Protein AF-A0A1M5DR17-F1 (afdb_monomer_lite)

Sequence (208 aa):
MKKIIFTAILILQSIFSYCQIIDGIGGIRLGMTTTEVAKVLGKKTLKFKDKYKYELTPTYEISNYVPVKGYYIKSLKLTFFRDSLYRMSNSSGFMDGQTNIGDALTIKYGEPRKEVKSYDSSYRNQYGVVINSGGYWTVYTWNTGSPDIKCTLESKGSSEYRIPSGDFELINQHIANRIWEYRKELEIKWKEKDKIRNEERKSELDGL

Radius of gyration: 23.26 Å; chains: 1; bounding box: 84×57×44 Å

pLDDT: mean 76.72, std 15.03, range [35.69, 93.75]

Structure (mmCIF, N/CA/C/O backbone):
data_AF-A0A1M5DR17-F1
#
_entry.id   AF-A0A1M5DR17-F1
#
loop_
_atom_site.group_PDB
_atom_site.id
_atom_site.type_symbol
_atom_site.label_atom_id
_atom_site.label_alt_id
_atom_site.label_comp_id
_atom_site.label_asym_id
_atom_site.label_entity_id
_atom_site.label_seq_id
_atom_site.pdbx_PDB_ins_code
_atom_site.Cartn_x
_atom_site.Cartn_y
_atom_site.Cartn_z
_atom_site.occupancy
_atom_site.B_iso_or_equiv
_atom_site.auth_seq_id
_atom_site.auth_comp_id
_atom_site.auth_asym_id
_atom_site.auth_atom_id
_atom_site.pdbx_PDB_model_num
ATOM 1 N N . MET A 1 1 ? -47.007 -18.301 -2.105 1.00 50.78 1 MET A N 1
ATOM 2 C CA . MET A 1 1 ? -46.420 -16.987 -2.466 1.00 50.78 1 MET A CA 1
ATOM 3 C C . MET A 1 1 ? -45.448 -16.440 -1.417 1.00 50.78 1 MET A C 1
ATOM 5 O O . MET A 1 1 ? -44.308 -16.197 -1.779 1.00 50.78 1 MET A O 1
ATOM 9 N N . LYS A 1 2 ? -45.814 -16.322 -0.126 1.00 50.81 2 LYS A N 1
ATOM 10 C CA . LYS A 1 2 ? -44.913 -15.780 0.923 1.00 50.81 2 LYS A CA 1
ATOM 11 C C . LYS A 1 2 ? -43.565 -16.516 1.075 1.00 50.81 2 LYS A C 1
ATOM 13 O O . LYS A 1 2 ? -42.546 -15.859 1.233 1.00 50.81 2 LYS A O 1
ATOM 18 N N . LYS A 1 3 ? -43.538 -17.854 0.968 1.00 51.84 3 LYS A N 1
ATOM 19 C CA . LYS A 1 3 ? -42.288 -18.640 1.052 1.00 51.84 3 LYS A CA 1
ATOM 20 C C . LYS A 1 3 ? -41.319 -18.356 -0.104 1.00 51.84 3 LYS A C 1
ATOM 22 O O . LYS A 1 3 ? -40.147 -18.156 0.158 1.00 51.84 3 LYS A O 1
ATOM 27 N N . ILE A 1 4 ? -41.816 -18.254 -1.341 1.00 65.31 4 ILE A N 1
ATOM 28 C CA . ILE A 1 4 ? -40.992 -18.029 -2.547 1.00 65.31 4 ILE A CA 1
ATOM 29 C C . ILE A 1 4 ? -40.320 -16.649 -2.507 1.00 65.31 4 ILE A C 1
ATOM 31 O O . ILE A 1 4 ? -39.146 -16.527 -2.837 1.00 65.31 4 ILE A O 1
ATOM 35 N N . ILE A 1 5 ? -41.039 -15.628 -2.029 1.00 63.09 5 ILE A N 1
ATOM 36 C CA . ILE A 1 5 ? -40.499 -14.271 -1.857 1.00 63.09 5 ILE A CA 1
ATOM 37 C C . ILE A 1 5 ? -39.382 -14.269 -0.802 1.00 63.09 5 ILE A C 1
ATOM 39 O O . ILE A 1 5 ? -38.337 -13.666 -1.015 1.00 63.09 5 ILE A O 1
ATOM 43 N N . PHE A 1 6 ? -39.560 -14.997 0.304 1.00 61.03 6 PHE A N 1
ATOM 44 C CA . PHE A 1 6 ? -38.546 -15.088 1.357 1.00 61.03 6 PHE A CA 1
ATOM 45 C C . PHE A 1 6 ? -37.280 -15.822 0.885 1.00 61.03 6 PHE A C 1
ATOM 47 O O . PHE A 1 6 ? -36.168 -15.392 1.183 1.00 61.03 6 PHE A O 1
ATOM 54 N N . THR A 1 7 ? -37.431 -16.891 0.092 1.00 58.94 7 THR A N 1
ATOM 55 C CA . THR A 1 7 ? -36.295 -17.606 -0.512 1.00 58.94 7 THR A CA 1
ATOM 56 C C . THR A 1 7 ? -35.571 -16.740 -1.543 1.00 58.94 7 THR A C 1
ATOM 58 O O . THR A 1 7 ? -34.345 -16.710 -1.550 1.00 58.94 7 THR A O 1
ATOM 61 N N . ALA A 1 8 ? -36.302 -15.976 -2.360 1.00 60.94 8 ALA A N 1
ATOM 62 C CA . ALA A 1 8 ? -35.711 -15.043 -3.316 1.00 60.94 8 ALA A CA 1
ATOM 63 C C . ALA A 1 8 ? -34.931 -13.916 -2.619 1.00 60.94 8 ALA A C 1
ATOM 65 O O . ALA A 1 8 ? -33.837 -13.587 -3.062 1.00 60.94 8 ALA A O 1
ATOM 66 N N . ILE A 1 9 ? -35.437 -13.379 -1.501 1.00 62.06 9 ILE A N 1
ATOM 67 C CA . ILE A 1 9 ? -34.743 -12.354 -0.701 1.00 62.06 9 ILE A CA 1
ATOM 68 C C . ILE A 1 9 ? -33.470 -12.915 -0.053 1.00 62.06 9 ILE A C 1
ATOM 70 O O . ILE A 1 9 ? -32.448 -12.239 -0.068 1.00 62.06 9 ILE A O 1
ATOM 74 N N . LEU A 1 10 ? -33.491 -14.148 0.465 1.00 54.50 10 LEU A N 1
ATOM 75 C CA . LEU A 1 10 ? -32.298 -14.807 1.020 1.00 54.50 10 LEU A CA 1
ATOM 76 C C . LEU A 1 10 ? -31.237 -15.087 -0.054 1.00 54.50 10 LEU A C 1
ATOM 78 O O . LEU A 1 10 ? -30.051 -14.859 0.178 1.00 54.50 10 LEU A O 1
ATOM 82 N N . ILE A 1 11 ? -31.661 -15.516 -1.247 1.00 55.12 11 ILE A N 1
ATOM 83 C CA . ILE A 1 11 ? -30.765 -15.710 -2.393 1.00 55.12 11 ILE A CA 1
ATOM 84 C C . ILE A 1 11 ? -30.196 -14.354 -2.847 1.00 55.12 11 ILE A C 1
ATOM 86 O O . ILE A 1 11 ? -28.983 -14.226 -2.991 1.00 55.12 11 ILE A O 1
ATOM 90 N N . LEU A 1 12 ? -31.018 -13.307 -2.957 1.00 48.53 12 LEU A N 1
ATOM 91 C CA . LEU A 1 12 ? -30.565 -11.943 -3.260 1.00 48.53 12 LEU A CA 1
ATOM 92 C C . LEU A 1 12 ? -29.609 -11.388 -2.195 1.00 48.53 12 LEU A C 1
ATOM 94 O O . LEU A 1 12 ? -28.596 -10.803 -2.558 1.00 48.53 12 LEU A O 1
ATOM 98 N N . GLN A 1 13 ? -29.851 -11.615 -0.902 1.00 47.00 13 GLN A N 1
ATOM 99 C CA . GLN A 1 13 ? -28.925 -11.217 0.166 1.00 47.00 13 GLN A CA 1
ATOM 100 C C . GLN A 1 13 ? -27.589 -11.962 0.083 1.00 47.00 13 GLN A C 1
ATOM 102 O O . GLN A 1 13 ? -26.540 -11.357 0.313 1.00 47.00 13 GLN A O 1
ATOM 107 N N . SER A 1 14 ? -27.599 -13.245 -0.288 1.00 44.84 14 SER A N 1
ATOM 108 C CA . SER A 1 14 ? -26.362 -13.995 -0.524 1.00 44.84 14 SER A CA 1
ATOM 109 C C . SER A 1 14 ? -25.603 -13.498 -1.762 1.00 44.84 14 SER A C 1
ATOM 111 O O . SER A 1 14 ? -24.384 -13.375 -1.700 1.00 44.84 14 SER A O 1
ATOM 113 N N . ILE A 1 15 ? -26.297 -13.091 -2.833 1.00 45.25 15 ILE A N 1
ATOM 114 C CA . ILE A 1 15 ? -25.683 -12.523 -4.048 1.00 45.25 15 ILE A CA 1
ATOM 115 C C . ILE A 1 15 ? -25.135 -11.107 -3.787 1.00 45.25 15 ILE A C 1
ATOM 117 O O . ILE A 1 15 ? -24.023 -10.798 -4.204 1.00 45.25 15 ILE A O 1
ATOM 121 N N . PHE A 1 16 ? -25.848 -10.264 -3.029 1.00 41.16 16 PHE A N 1
ATOM 122 C CA . PHE A 1 16 ? -25.367 -8.931 -2.632 1.00 41.16 16 PHE A CA 1
ATOM 123 C C . PHE A 1 16 ? -24.234 -8.979 -1.596 1.00 41.16 16 PHE A C 1
ATOM 125 O O . PHE A 1 16 ? -23.405 -8.074 -1.563 1.00 41.16 16 PHE A O 1
ATOM 132 N N . SER A 1 17 ? -24.130 -10.045 -0.796 1.00 36.41 17 SER A N 1
ATOM 133 C CA . SER A 1 17 ? -22.966 -10.270 0.081 1.00 36.41 17 SER A CA 1
ATOM 134 C C . SER A 1 17 ? -21.704 -10.660 -0.703 1.00 36.41 17 SER A C 1
ATOM 136 O O . SER A 1 17 ? -20.594 -10.489 -0.203 1.00 36.41 17 SER A O 1
ATOM 138 N N . TYR A 1 18 ? -21.877 -11.135 -1.942 1.00 35.69 18 TYR A N 1
ATOM 139 C CA . TYR A 1 18 ? -20.825 -11.346 -2.940 1.00 35.69 18 TYR A CA 1
ATOM 140 C C . TYR A 1 18 ? -20.597 -10.125 -3.841 1.00 35.69 18 TYR A C 1
ATOM 142 O O . TYR A 1 18 ? -19.868 -10.234 -4.828 1.00 35.69 18 TYR A O 1
ATOM 150 N N . CYS A 1 19 ? -21.157 -8.955 -3.501 1.00 38.44 19 CYS A N 1
ATOM 151 C CA . CYS A 1 19 ? -20.672 -7.696 -4.052 1.00 38.44 19 CYS A CA 1
ATOM 152 C C . CYS A 1 19 ? -19.191 -7.606 -3.678 1.00 38.44 19 CYS A C 1
ATO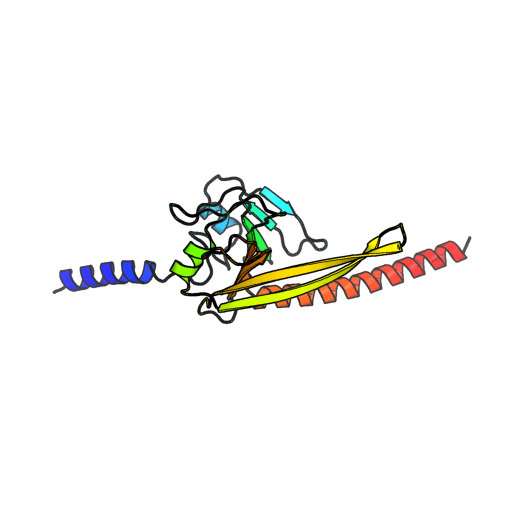M 154 O O . CYS A 1 19 ? -18.840 -7.422 -2.508 1.00 38.44 19 CYS A O 1
ATOM 156 N N . GLN A 1 20 ? -18.331 -7.897 -4.658 1.00 48.38 20 GLN A N 1
ATOM 157 C CA . GLN A 1 20 ? -16.889 -7.908 -4.507 1.00 48.38 20 GLN A CA 1
ATOM 158 C C . GLN A 1 20 ? -16.511 -6.612 -3.814 1.00 48.38 20 GLN A C 1
ATOM 160 O O . GLN A 1 20 ? -16.768 -5.526 -4.314 1.00 48.38 20 GLN A O 1
ATOM 165 N N . ILE A 1 21 ? -15.957 -6.736 -2.619 1.00 55.19 21 ILE A N 1
ATOM 166 C CA . ILE A 1 21 ? -15.521 -5.597 -1.829 1.00 55.19 21 ILE A CA 1
ATOM 167 C C . ILE A 1 21 ? -14.432 -4.891 -2.636 1.00 55.19 21 ILE A C 1
ATOM 169 O O . ILE A 1 21 ? -13.308 -5.388 -2.702 1.00 55.19 21 ILE A O 1
ATOM 173 N N . ILE A 1 22 ? -14.777 -3.796 -3.306 1.00 59.72 22 ILE A N 1
ATOM 174 C CA . ILE A 1 22 ? -13.956 -3.125 -4.328 1.00 59.72 22 ILE A CA 1
ATOM 175 C C . ILE A 1 22 ? -12.617 -2.604 -3.767 1.00 59.72 22 ILE A C 1
ATOM 177 O O . ILE A 1 22 ? -11.638 -2.440 -4.487 1.00 59.72 22 ILE A O 1
ATOM 181 N N . ASP A 1 23 ? -12.540 -2.405 -2.459 1.00 75.12 23 ASP A N 1
ATOM 182 C CA . ASP A 1 23 ? -11.473 -1.696 -1.758 1.00 75.12 23 ASP A CA 1
ATOM 183 C C . ASP A 1 23 ? -10.704 -2.589 -0.768 1.00 75.12 23 ASP A C 1
ATOM 185 O O . ASP A 1 23 ? -10.080 -2.106 0.174 1.00 75.12 23 ASP A O 1
ATOM 189 N N . GLY A 1 24 ? -10.743 -3.911 -0.956 1.00 82.38 24 GLY A N 1
ATOM 190 C CA . GLY A 1 24 ? -10.164 -4.868 -0.008 1.00 82.38 24 GLY A CA 1
ATOM 191 C C . GLY A 1 24 ? -9.267 -5.944 -0.610 1.00 82.38 24 GLY A C 1
ATOM 192 O O . GLY A 1 24 ? -9.165 -6.107 -1.825 1.00 82.38 24 GLY A O 1
ATOM 193 N N . ILE A 1 25 ? -8.667 -6.755 0.255 1.00 84.12 25 ILE A N 1
ATOM 194 C CA . ILE A 1 25 ? -8.063 -8.044 -0.095 1.00 84.12 25 ILE A CA 1
ATOM 195 C C . ILE A 1 25 ? -8.509 -9.053 0.958 1.00 84.12 25 ILE A C 1
ATOM 197 O O . ILE A 1 25 ? -8.230 -8.885 2.144 1.00 84.12 25 ILE A O 1
ATOM 201 N N . GLY A 1 26 ? -9.209 -10.105 0.529 1.00 84.25 26 GLY A N 1
ATOM 202 C CA . GLY A 1 26 ? -9.823 -11.054 1.455 1.00 84.25 26 GLY A CA 1
ATOM 203 C C . GLY A 1 26 ? -10.799 -10.348 2.401 1.00 84.25 26 GLY A C 1
ATOM 204 O O . GLY A 1 26 ? -11.701 -9.636 1.960 1.00 84.25 26 GLY A O 1
ATOM 205 N N . GLY A 1 27 ? -10.604 -10.541 3.705 1.00 85.81 27 GLY A N 1
ATOM 206 C CA . GLY A 1 27 ? -11.427 -9.928 4.751 1.00 85.81 27 GLY A CA 1
ATOM 207 C C . GLY A 1 27 ? -11.023 -8.505 5.151 1.00 85.81 27 GLY A C 1
ATOM 208 O O . GLY A 1 27 ? -11.776 -7.868 5.880 1.00 85.81 27 GLY A O 1
ATOM 209 N N . ILE A 1 28 ? -9.860 -8.007 4.713 1.00 90.19 28 ILE A N 1
ATOM 210 C CA . ILE A 1 28 ? -9.344 -6.682 5.097 1.00 90.19 28 ILE A CA 1
ATOM 211 C C . ILE A 1 28 ? -9.709 -5.661 4.022 1.00 90.19 28 ILE A C 1
ATOM 213 O O . ILE A 1 28 ? -9.570 -5.936 2.830 1.00 90.19 28 ILE A O 1
ATOM 217 N N . ARG A 1 29 ? -10.168 -4.482 4.442 1.00 91.31 29 ARG A N 1
ATOM 218 C CA . ARG A 1 29 ? -10.665 -3.423 3.556 1.00 91.31 29 ARG A CA 1
ATOM 219 C C . ARG A 1 29 ? -10.036 -2.092 3.909 1.00 91.31 29 ARG A C 1
ATOM 221 O O . ARG A 1 29 ? -9.788 -1.824 5.085 1.00 91.31 29 ARG A O 1
ATOM 228 N N . LEU A 1 30 ? -9.822 -1.254 2.903 1.00 91.94 30 LEU A N 1
ATOM 229 C CA . LEU A 1 30 ? -9.552 0.155 3.144 1.00 91.94 30 LEU A CA 1
ATOM 230 C C . LEU A 1 30 ? -10.702 0.766 3.967 1.00 91.94 30 LEU A C 1
ATOM 232 O O . LEU A 1 30 ? -11.828 0.277 3.964 1.00 91.94 30 LEU A O 1
ATOM 236 N N . GLY A 1 31 ? -10.393 1.790 4.754 1.00 90.69 31 GLY A N 1
ATOM 237 C CA . GLY A 1 31 ? -11.321 2.405 5.699 1.00 90.69 31 GLY A CA 1
ATOM 238 C C . GLY A 1 31 ? -11.355 1.743 7.080 1.00 90.69 31 GLY A C 1
ATOM 239 O O . GLY A 1 31 ? -11.618 2.450 8.052 1.00 90.69 31 GLY A O 1
ATOM 240 N N . MET A 1 32 ? -11.035 0.445 7.193 1.00 92.62 32 MET A N 1
ATOM 241 C CA . MET A 1 32 ? -11.085 -0.280 8.470 1.00 92.62 32 MET A CA 1
ATOM 242 C C . MET A 1 32 ? -10.170 0.325 9.535 1.00 92.62 32 MET A C 1
ATOM 244 O O . MET A 1 32 ? -9.037 0.722 9.258 1.00 92.62 32 MET A O 1
ATOM 248 N N . THR A 1 33 ? -10.644 0.297 10.774 1.00 91.00 33 THR A N 1
ATOM 249 C CA . THR A 1 33 ? -9.873 0.616 11.973 1.00 91.00 33 THR A CA 1
ATOM 250 C C . THR A 1 33 ? -8.868 -0.471 12.323 1.00 91.00 33 THR A C 1
ATOM 252 O O . THR A 1 33 ? -9.023 -1.635 11.936 1.00 91.00 33 THR A O 1
ATOM 255 N N . THR A 1 34 ? -7.847 -0.137 13.116 1.00 87.94 34 THR A N 1
ATOM 256 C CA . THR A 1 34 ? -6.922 -1.155 13.652 1.00 87.94 34 THR A CA 1
ATOM 257 C C . THR A 1 34 ? -7.667 -2.247 14.428 1.00 87.94 34 THR A C 1
ATOM 259 O O . THR A 1 34 ? -7.337 -3.430 14.313 1.00 87.94 34 THR A O 1
ATOM 262 N N . THR A 1 35 ? -8.726 -1.873 15.153 1.00 88.19 35 THR A N 1
ATOM 263 C CA . THR A 1 35 ? -9.581 -2.802 15.908 1.00 88.19 35 THR A CA 1
ATOM 264 C C . THR A 1 35 ? -10.380 -3.728 14.989 1.00 88.19 35 THR A C 1
ATOM 266 O O . THR A 1 35 ? -10.481 -4.927 15.256 1.00 88.19 35 THR A O 1
ATOM 269 N N . GLU A 1 36 ? -10.946 -3.212 13.898 1.00 91.12 36 GLU A N 1
ATOM 270 C CA . GLU A 1 36 ? -11.659 -4.032 12.910 1.00 91.12 36 GLU A CA 1
ATOM 271 C C . GLU A 1 36 ? -10.720 -5.015 12.212 1.00 91.12 36 GLU A C 1
ATOM 273 O O . GLU A 1 36 ? -11.041 -6.200 12.108 1.00 91.12 36 GLU A O 1
ATOM 278 N N . VAL A 1 37 ? -9.524 -4.567 11.826 1.00 89.62 37 VAL A N 1
ATOM 279 C CA . VAL A 1 37 ? -8.495 -5.444 11.250 1.00 89.62 37 VAL A CA 1
ATOM 280 C C . VAL A 1 37 ? -8.090 -6.544 12.235 1.00 89.62 37 VAL A C 1
ATOM 282 O O . VAL A 1 37 ? -7.998 -7.711 11.849 1.00 89.62 37 VAL A O 1
ATOM 285 N N . ALA A 1 38 ? -7.899 -6.213 13.515 1.00 85.69 38 ALA A N 1
ATOM 286 C CA . ALA A 1 38 ? -7.571 -7.199 14.544 1.00 85.69 38 ALA A CA 1
ATOM 287 C C . ALA A 1 38 ? -8.678 -8.256 14.713 1.00 85.69 38 ALA A C 1
ATOM 289 O O . ALA A 1 38 ? -8.381 -9.443 14.857 1.00 85.69 38 ALA A O 1
ATOM 290 N N . LYS A 1 39 ? -9.956 -7.858 14.628 1.00 86.81 39 LYS A N 1
ATOM 291 C CA . LYS A 1 39 ? -11.089 -8.801 14.646 1.00 86.81 39 LYS A CA 1
ATOM 292 C C . LYS A 1 39 ? -11.049 -9.759 13.454 1.00 86.81 39 LYS A C 1
ATOM 294 O O . LYS A 1 39 ? -11.261 -10.953 13.644 1.00 86.81 39 LYS A O 1
ATOM 299 N N . VAL A 1 40 ? -10.739 -9.260 12.253 1.00 86.19 40 VAL A N 1
ATOM 300 C CA . VAL A 1 40 ? -10.633 -10.082 11.031 1.00 86.19 40 VAL A CA 1
ATOM 301 C C . VAL A 1 40 ? -9.492 -11.099 11.122 1.00 86.19 40 VAL A C 1
ATOM 303 O O . VAL A 1 40 ? -9.629 -12.231 10.662 1.00 86.19 40 VAL A O 1
ATOM 306 N N . LEU A 1 41 ? -8.361 -10.720 11.717 1.00 81.19 41 LEU A N 1
ATOM 307 C CA . LEU A 1 41 ? -7.169 -11.570 11.798 1.00 81.19 41 LEU A CA 1
ATOM 308 C C . LEU A 1 41 ? -7.207 -12.595 12.944 1.00 81.19 41 LEU A C 1
ATOM 310 O O . LEU A 1 41 ? -6.387 -13.520 12.969 1.00 81.19 41 LEU A O 1
ATOM 314 N N . GLY A 1 42 ? -8.142 -12.455 13.889 1.00 71.94 42 GLY A N 1
ATOM 315 C CA . GLY A 1 42 ? -8.124 -13.190 15.154 1.00 71.94 42 GLY A CA 1
ATOM 316 C C . GLY A 1 42 ? -6.905 -12.813 16.006 1.00 71.94 42 GLY A C 1
ATOM 317 O O . GLY A 1 42 ? -6.221 -11.834 15.728 1.00 71.94 42 GLY A O 1
ATOM 318 N N . LYS A 1 43 ? -6.561 -13.609 17.030 1.00 58.16 43 LYS A N 1
ATOM 319 C CA . LYS A 1 43 ? -5.374 -13.391 17.899 1.00 58.16 43 LYS A CA 1
ATOM 320 C C . LYS A 1 43 ? -4.009 -13.403 17.160 1.00 58.16 43 LYS A C 1
ATOM 322 O O . LYS A 1 43 ? -2.969 -13.473 17.812 1.00 58.16 43 LYS A O 1
ATOM 327 N N . LYS A 1 44 ? -3.969 -13.376 15.821 1.00 56.94 44 LYS A N 1
ATOM 328 C CA . LYS A 1 44 ? -2.727 -13.301 15.046 1.00 56.94 44 LYS A CA 1
ATOM 329 C C . LYS A 1 44 ? -2.083 -11.922 15.194 1.00 56.94 44 LYS A C 1
ATOM 331 O O . LYS A 1 44 ? -2.709 -10.880 15.032 1.00 56.94 44 LYS A O 1
ATOM 336 N N . THR A 1 45 ? -0.798 -11.964 15.514 1.00 59.53 45 THR A N 1
ATOM 337 C CA . THR A 1 45 ? 0.067 -10.856 15.910 1.00 59.53 45 THR A CA 1
ATOM 338 C C . THR A 1 45 ? 0.322 -9.891 14.754 1.00 59.53 45 THR A C 1
ATOM 340 O O . THR A 1 45 ? 1.188 -10.127 13.913 1.00 59.53 45 THR A O 1
ATOM 343 N N . LEU A 1 46 ? -0.405 -8.771 14.734 1.00 67.06 46 LEU A N 1
ATOM 344 C CA . LEU A 1 46 ? 0.022 -7.565 14.025 1.00 67.06 46 LEU A CA 1
ATOM 345 C C . LEU A 1 46 ? 1.385 -7.152 14.592 1.00 67.06 46 LEU A C 1
ATOM 347 O O . LEU A 1 46 ? 1.482 -6.773 15.760 1.00 67.06 46 LEU A O 1
ATOM 351 N N . LYS A 1 47 ? 2.449 -7.246 13.792 1.00 71.56 47 LYS A N 1
ATOM 352 C CA . LYS A 1 47 ? 3.761 -6.737 14.202 1.00 71.56 47 LYS A CA 1
ATOM 353 C C . LYS A 1 47 ? 3.861 -5.280 13.788 1.00 71.56 47 LYS A C 1
ATOM 355 O O . LYS A 1 47 ? 3.722 -4.958 12.610 1.00 71.56 47 LYS A O 1
ATOM 360 N N . PHE A 1 48 ? 4.079 -4.401 14.757 1.00 75.12 48 PHE A N 1
ATOM 361 C CA . PHE A 1 48 ? 4.360 -2.999 14.483 1.00 75.12 48 PHE A CA 1
ATOM 362 C C . PHE A 1 48 ? 5.695 -2.895 13.734 1.00 75.12 48 PHE A C 1
ATOM 364 O O . PHE A 1 48 ? 6.701 -3.394 14.236 1.00 75.12 48 PHE A O 1
ATOM 371 N N . LYS A 1 49 ? 5.699 -2.318 12.524 1.00 66.56 49 LYS A N 1
ATOM 372 C CA . LYS A 1 49 ? 6.896 -2.290 11.668 1.00 66.56 49 LYS A CA 1
ATOM 373 C C . LYS A 1 49 ? 7.629 -0.957 11.734 1.00 66.56 49 LYS A C 1
ATOM 375 O O . LYS A 1 49 ? 8.852 -0.961 11.777 1.00 66.56 49 LYS A O 1
ATOM 380 N N . ASP A 1 50 ? 6.907 0.163 11.697 1.00 64.12 50 ASP A N 1
ATOM 381 C CA . ASP A 1 50 ? 7.555 1.475 11.645 1.00 64.12 50 ASP A CA 1
ATOM 382 C C . ASP A 1 50 ? 6.611 2.643 11.986 1.00 64.12 50 ASP A C 1
ATOM 384 O O . ASP A 1 50 ? 5.415 2.618 11.656 1.00 64.12 50 ASP A O 1
ATOM 388 N N . LYS A 1 51 ? 7.185 3.700 12.575 1.00 58.78 51 LYS A N 1
ATOM 389 C CA . LYS A 1 51 ? 6.649 5.065 12.553 1.00 58.78 51 LYS A CA 1
ATOM 390 C C . LYS A 1 51 ? 7.480 5.851 11.534 1.00 58.78 51 LYS A C 1
ATOM 392 O O . LYS A 1 51 ? 8.620 6.207 11.809 1.00 58.78 51 LYS A O 1
ATOM 397 N N . TYR A 1 52 ? 6.893 6.227 10.393 1.00 54.25 52 TYR A N 1
ATOM 398 C CA . TYR A 1 52 ? 7.475 7.316 9.591 1.00 54.25 52 TYR A CA 1
ATOM 399 C C . TYR A 1 52 ? 7.727 8.537 10.493 1.00 54.25 52 TYR A C 1
ATOM 401 O O . TYR A 1 52 ? 6.952 8.757 11.422 1.00 54.25 52 TYR A O 1
ATOM 409 N N . LYS A 1 53 ? 8.756 9.339 10.175 1.00 49.34 53 LYS A N 1
ATOM 410 C CA . LYS A 1 53 ? 9.358 10.468 10.936 1.00 49.34 53 LYS A CA 1
ATOM 411 C C . LYS A 1 53 ? 8.402 11.506 11.582 1.00 49.34 53 LYS A C 1
ATOM 413 O O . LYS A 1 53 ? 8.861 12.401 12.276 1.00 49.34 53 LYS A O 1
ATOM 418 N N . TYR A 1 54 ? 7.089 11.384 11.395 1.00 54.31 54 TYR A N 1
ATOM 419 C CA . TYR A 1 54 ? 6.045 12.259 11.939 1.00 54.31 54 TYR A CA 1
ATOM 420 C C . TYR A 1 54 ? 4.901 11.513 12.650 1.00 54.31 54 TYR A C 1
ATOM 422 O O . TYR A 1 54 ? 3.850 12.102 12.874 1.00 54.31 54 TYR A O 1
ATOM 430 N N . GLU A 1 55 ? 5.052 10.212 12.925 1.00 65.12 55 GLU A N 1
ATOM 431 C CA . GLU A 1 55 ? 4.063 9.322 13.571 1.00 65.12 55 GLU A CA 1
ATOM 432 C C . GLU A 1 55 ? 2.670 9.257 12.910 1.00 65.12 55 GLU A C 1
ATOM 434 O O . GLU A 1 55 ? 1.766 8.587 13.397 1.00 65.12 55 GLU A O 1
ATOM 439 N N . LEU A 1 56 ? 2.497 9.918 11.766 1.00 74.81 56 LEU A N 1
ATOM 440 C CA . LEU A 1 56 ? 1.201 10.153 11.141 1.00 74.81 56 LEU A CA 1
ATOM 441 C C . LEU A 1 56 ? 0.554 8.878 10.595 1.00 74.81 56 LEU A C 1
ATOM 443 O O . LEU A 1 56 ? -0.668 8.784 10.490 1.00 74.81 56 LEU A O 1
ATOM 447 N N . THR A 1 57 ? 1.399 7.934 10.178 1.00 83.69 57 THR A N 1
ATOM 448 C CA . THR A 1 57 ? 0.979 6.762 9.418 1.00 83.69 57 THR A CA 1
ATOM 449 C C . THR A 1 57 ? 1.554 5.473 9.999 1.00 83.69 57 THR A C 1
ATOM 451 O O . THR A 1 57 ? 2.540 4.956 9.454 1.00 83.69 57 THR A O 1
ATOM 454 N N . PRO A 1 58 ? 1.014 4.968 11.125 1.00 87.06 58 PRO A N 1
ATOM 455 C CA . PRO A 1 58 ? 1.484 3.718 11.706 1.00 87.06 58 PRO A CA 1
ATOM 456 C C . PRO A 1 58 ? 1.293 2.569 10.712 1.00 87.06 58 PRO A C 1
ATOM 458 O O . PRO A 1 58 ? 0.263 2.474 10.038 1.00 87.06 58 PRO A O 1
ATOM 461 N N . THR A 1 59 ? 2.314 1.716 10.601 1.00 88.62 59 THR A N 1
ATOM 462 C CA . THR A 1 59 ? 2.297 0.553 9.706 1.00 88.62 59 THR A CA 1
ATOM 463 C C . THR A 1 59 ? 2.467 -0.739 10.489 1.00 88.62 59 THR A C 1
ATOM 465 O O . THR A 1 59 ? 3.417 -0.899 11.259 1.00 88.62 59 THR A O 1
ATOM 468 N N . TYR A 1 60 ? 1.567 -1.681 10.234 1.00 88.31 60 TYR A N 1
ATOM 469 C CA . TYR A 1 60 ? 1.604 -3.034 10.775 1.00 88.31 60 TYR A CA 1
ATOM 470 C C . TYR A 1 60 ? 1.929 -4.026 9.667 1.00 88.31 60 TYR A C 1
ATOM 472 O O . TYR A 1 60 ? 1.593 -3.797 8.508 1.00 88.31 60 TYR A O 1
ATOM 480 N N . GLU A 1 61 ? 2.570 -5.134 10.014 1.00 87.38 61 GLU A N 1
ATOM 481 C CA . GLU A 1 61 ? 2.924 -6.188 9.071 1.00 87.38 61 GLU A CA 1
ATOM 482 C C . GLU A 1 61 ? 2.337 -7.538 9.482 1.00 87.38 61 GLU A C 1
ATOM 484 O O . GLU A 1 61 ? 2.370 -7.935 10.651 1.00 87.38 61 GLU A O 1
ATOM 489 N N . ILE A 1 62 ? 1.854 -8.260 8.473 1.00 86.44 62 ILE A N 1
ATOM 490 C CA . ILE A 1 62 ? 1.441 -9.655 8.537 1.00 86.44 62 ILE A CA 1
ATOM 491 C C . ILE A 1 62 ? 2.408 -10.454 7.663 1.00 86.44 62 ILE A C 1
ATOM 493 O O . ILE A 1 62 ? 2.424 -10.305 6.443 1.00 86.44 62 ILE A O 1
ATOM 497 N N . SER A 1 63 ? 3.206 -11.329 8.277 1.00 82.38 63 SER A N 1
ATOM 498 C CA . SER A 1 63 ? 4.260 -12.064 7.562 1.00 82.38 63 SER A CA 1
ATOM 499 C C . SER A 1 63 ? 3.723 -12.968 6.449 1.00 82.38 63 SER A C 1
ATOM 501 O O . SER A 1 63 ? 4.336 -13.044 5.393 1.00 82.38 63 SER A O 1
ATOM 503 N N . ASN A 1 64 ? 2.582 -13.631 6.661 1.00 81.94 64 ASN A N 1
ATOM 504 C CA . ASN A 1 64 ? 1.923 -14.468 5.655 1.00 81.94 64 ASN A CA 1
ATOM 505 C C . ASN A 1 64 ? 0.405 -14.293 5.760 1.00 81.94 64 ASN A C 1
ATOM 507 O O . ASN A 1 64 ? -0.222 -14.801 6.696 1.00 81.94 64 ASN A O 1
ATOM 511 N N . TYR A 1 65 ? -0.180 -13.564 4.813 1.00 84.62 65 TYR A N 1
ATOM 512 C CA . TYR A 1 65 ? -1.621 -13.354 4.718 1.00 84.62 65 TYR A CA 1
ATOM 513 C C . TYR A 1 65 ? -2.213 -14.212 3.600 1.00 84.62 65 TYR A C 1
ATOM 515 O O . TYR A 1 65 ? -1.691 -14.227 2.491 1.00 84.62 65 TYR A O 1
ATOM 523 N N . VAL A 1 66 ? -3.307 -14.918 3.882 1.00 84.94 66 VAL A N 1
ATOM 524 C CA . VAL A 1 66 ? -4.004 -15.785 2.919 1.00 84.94 66 VAL A CA 1
ATOM 525 C C . VAL A 1 66 ? -5.398 -15.195 2.697 1.00 84.94 66 VAL A C 1
ATOM 527 O O . VAL A 1 66 ? -6.301 -15.500 3.477 1.00 84.94 66 VAL A O 1
ATOM 530 N N . PRO A 1 67 ? -5.588 -14.300 1.706 1.00 79.81 67 PRO A N 1
ATOM 531 C CA . PRO A 1 67 ? -6.883 -13.659 1.474 1.00 79.81 67 PRO A CA 1
ATOM 532 C C . PRO A 1 67 ? -7.964 -14.638 1.008 1.00 79.81 67 PRO A C 1
ATOM 534 O O . PRO A 1 67 ? -9.132 -14.467 1.346 1.00 79.81 67 PRO A O 1
ATOM 537 N N . VAL A 1 68 ? -7.573 -15.642 0.220 1.00 77.12 68 VAL A N 1
ATOM 538 C CA . VAL A 1 68 ? -8.433 -16.689 -0.347 1.00 77.12 68 VAL A CA 1
ATOM 539 C C . VAL A 1 68 ? -7.614 -17.979 -0.419 1.00 77.12 68 VAL A C 1
ATOM 541 O O . VAL A 1 68 ? -6.395 -17.934 -0.577 1.00 77.12 68 VAL A O 1
ATOM 544 N N . LYS A 1 69 ? -8.265 -19.143 -0.297 1.00 78.62 69 LYS A N 1
ATOM 545 C CA . LYS A 1 69 ? -7.601 -20.451 -0.408 1.00 78.62 69 LYS A CA 1
ATOM 546 C C . LYS A 1 69 ? -6.781 -20.528 -1.703 1.00 78.62 69 LYS A C 1
ATOM 548 O O . LYS A 1 69 ? -7.309 -20.284 -2.780 1.00 78.62 69 LYS A O 1
ATOM 553 N N . GLY A 1 70 ? -5.507 -20.891 -1.577 1.00 76.38 70 GLY A N 1
ATOM 554 C CA . GLY A 1 70 ? -4.581 -21.001 -2.707 1.00 76.38 70 GLY A CA 1
ATOM 555 C C . GLY A 1 70 ? -3.844 -19.708 -3.057 1.00 76.38 70 GLY A C 1
ATOM 556 O O . GLY A 1 70 ? -2.864 -19.784 -3.787 1.00 76.38 70 GLY A O 1
ATOM 557 N N . TYR A 1 71 ? -4.232 -18.557 -2.497 1.00 79.38 71 TYR A N 1
ATOM 558 C CA . TYR A 1 71 ? -3.570 -17.272 -2.725 1.00 79.38 71 TYR A CA 1
ATOM 559 C C . TYR A 1 71 ? -2.931 -16.748 -1.448 1.00 79.38 71 TYR A C 1
ATOM 561 O O . TYR A 1 71 ? -3.564 -16.753 -0.393 1.00 79.38 71 TYR A O 1
ATOM 569 N N . TYR A 1 72 ? -1.693 -16.266 -1.530 1.00 79.38 72 TYR A N 1
ATOM 570 C CA . TYR A 1 72 ? -1.007 -15.707 -0.369 1.00 79.38 72 TYR A CA 1
ATOM 571 C C . TYR A 1 72 ? -0.207 -14.448 -0.703 1.00 79.38 72 TYR A C 1
ATOM 573 O O . TYR A 1 72 ? 0.322 -14.273 -1.800 1.00 79.38 72 TYR A O 1
ATOM 581 N N . ILE A 1 73 ? -0.102 -13.576 0.296 1.00 81.44 73 ILE A N 1
ATOM 582 C CA . ILE A 1 73 ? 0.714 -12.369 0.291 1.00 81.44 73 ILE A CA 1
ATOM 583 C C . ILE A 1 73 ? 1.749 -12.515 1.403 1.00 81.44 73 ILE A C 1
ATOM 585 O O . ILE A 1 73 ? 1.397 -12.592 2.585 1.00 81.44 73 ILE A O 1
ATOM 589 N N . LYS A 1 74 ? 3.028 -12.555 1.026 1.00 80.88 74 LYS A N 1
ATOM 590 C CA . LYS A 1 74 ? 4.130 -12.467 1.987 1.00 80.88 74 LYS A CA 1
ATOM 591 C C . LYS A 1 74 ? 4.315 -11.013 2.415 1.00 80.88 74 LYS A C 1
ATOM 593 O O . LYS A 1 74 ? 4.272 -10.116 1.575 1.00 80.88 74 LYS A O 1
ATOM 598 N N . SER A 1 75 ? 4.542 -10.794 3.706 1.00 83.94 75 SER A N 1
ATOM 599 C CA . SER A 1 75 ? 4.836 -9.481 4.290 1.00 83.94 75 SER A CA 1
ATOM 600 C C . SER A 1 75 ? 3.835 -8.393 3.885 1.00 83.94 75 SER A C 1
ATOM 602 O O . SER A 1 75 ? 4.220 -7.331 3.390 1.00 83.94 75 SER A O 1
ATOM 604 N N . LEU A 1 76 ? 2.541 -8.658 4.098 1.00 87.69 76 LEU A N 1
ATOM 605 C CA . LEU A 1 76 ? 1.478 -7.677 3.883 1.00 87.69 76 LEU A CA 1
ATOM 606 C C . LEU A 1 76 ? 1.590 -6.564 4.931 1.00 87.69 76 LEU A C 1
ATOM 608 O O . LEU A 1 76 ? 1.372 -6.784 6.122 1.00 87.69 76 LEU A O 1
ATOM 612 N N . LYS A 1 77 ? 1.913 -5.364 4.470 1.00 89.88 77 LYS A N 1
ATOM 613 C CA . LYS A 1 77 ? 1.891 -4.114 5.219 1.00 89.88 77 LYS A CA 1
ATOM 614 C C . LYS A 1 77 ? 0.501 -3.491 5.162 1.00 89.88 77 LYS A C 1
ATOM 616 O O . LYS A 1 77 ? -0.102 -3.389 4.096 1.00 89.88 77 LYS A O 1
ATOM 621 N N . LEU A 1 78 ? 0.043 -3.027 6.316 1.00 91.62 78 LEU A N 1
ATOM 622 C CA . LEU A 1 78 ? -1.192 -2.282 6.518 1.00 91.62 78 LEU A CA 1
ATOM 623 C C . LEU A 1 78 ? -0.829 -0.917 7.099 1.00 91.62 78 LEU A C 1
ATOM 625 O O . LEU A 1 78 ? -0.326 -0.845 8.223 1.00 91.62 78 LEU A O 1
ATOM 629 N N . THR A 1 79 ? -1.055 0.155 6.346 1.00 91.69 79 THR A N 1
ATOM 630 C CA . THR A 1 79 ? -0.710 1.518 6.763 1.00 91.69 79 THR A CA 1
ATOM 631 C C . THR A 1 79 ? -1.972 2.332 7.023 1.00 91.69 79 THR A C 1
ATOM 633 O O . THR A 1 79 ? -2.843 2.464 6.160 1.00 91.69 79 THR A O 1
ATOM 636 N N . PHE A 1 80 ? -2.047 2.905 8.221 1.00 90.31 80 PHE A N 1
ATOM 637 C CA . PHE A 1 80 ? -3.216 3.625 8.717 1.00 90.31 80 PHE A CA 1
ATOM 638 C C . PHE A 1 80 ? -2.964 5.130 8.743 1.00 90.31 80 PHE A C 1
ATOM 640 O O . PHE A 1 80 ? -1.821 5.564 8.812 1.00 90.31 80 PHE A O 1
ATOM 647 N N . PHE A 1 81 ? -4.023 5.931 8.720 1.00 88.06 81 PHE A N 1
ATOM 648 C CA . PHE A 1 81 ? -3.998 7.369 8.966 1.00 88.06 81 PHE A CA 1
ATOM 649 C C . PHE A 1 81 ? -5.177 7.727 9.863 1.00 88.06 81 PHE A C 1
ATOM 651 O O . PHE A 1 81 ? -6.318 7.447 9.506 1.00 88.06 81 PHE A O 1
ATOM 658 N N . ARG A 1 82 ? -4.903 8.324 11.032 1.00 83.50 82 ARG A N 1
ATOM 659 C CA . ARG A 1 82 ? -5.925 8.600 12.065 1.00 83.50 82 ARG A CA 1
ATOM 660 C C . ARG A 1 82 ? -6.808 7.373 12.356 1.00 83.50 82 ARG A C 1
ATOM 662 O O . ARG A 1 82 ? -8.026 7.472 12.358 1.00 83.50 82 ARG A O 1
ATOM 669 N N . ASP A 1 83 ? -6.162 6.222 12.540 1.00 85.94 83 ASP A N 1
ATOM 670 C CA . ASP A 1 83 ? -6.782 4.899 12.723 1.00 85.94 83 ASP A CA 1
ATOM 671 C C . ASP A 1 83 ? -7.534 4.330 11.507 1.00 85.94 83 ASP A C 1
ATOM 673 O O . ASP A 1 83 ? -8.005 3.214 11.584 1.00 85.94 83 ASP A O 1
ATOM 677 N N . SER A 1 84 ? -7.587 4.988 10.346 1.00 89.12 84 SER A N 1
ATOM 678 C CA . SER A 1 84 ? -8.212 4.410 9.145 1.00 89.12 84 SER A CA 1
ATOM 679 C C . SER A 1 84 ? -7.180 3.779 8.205 1.00 89.12 84 SER A C 1
ATOM 681 O O . SER A 1 84 ? -6.215 4.436 7.805 1.00 89.12 84 SER A O 1
ATOM 683 N N . LEU A 1 85 ? -7.358 2.504 7.843 1.00 92.81 85 LEU A N 1
ATOM 684 C CA . LEU A 1 85 ? -6.503 1.792 6.891 1.00 92.81 85 LEU A CA 1
ATOM 685 C C . LEU A 1 85 ? -6.635 2.424 5.503 1.00 92.81 85 LEU A C 1
ATOM 687 O O . LEU A 1 85 ? -7.677 2.309 4.867 1.00 92.81 85 LEU A O 1
ATOM 691 N N . TYR A 1 86 ? -5.579 3.059 4.997 1.00 92.25 86 TYR A N 1
ATOM 692 C CA . TYR A 1 86 ? -5.632 3.727 3.689 1.00 92.25 86 TYR A CA 1
ATOM 693 C C . TYR A 1 86 ? -4.730 3.080 2.638 1.00 92.25 86 TYR A C 1
ATOM 695 O O . TYR A 1 86 ? -4.864 3.389 1.454 1.00 92.25 86 TYR A O 1
ATOM 703 N N . ARG A 1 87 ? -3.817 2.190 3.044 1.00 93.12 87 ARG A N 1
ATOM 704 C CA . ARG A 1 87 ? -2.900 1.507 2.130 1.00 93.12 87 ARG A CA 1
ATOM 705 C C . ARG A 1 87 ? -2.610 0.086 2.589 1.00 93.12 87 ARG A C 1
ATOM 707 O O . ARG A 1 87 ? -2.277 -0.150 3.750 1.00 93.12 87 ARG A O 1
ATOM 714 N N . MET A 1 88 ? -2.665 -0.831 1.636 1.00 92.75 88 MET A N 1
ATOM 715 C CA . MET A 1 88 ? -2.178 -2.197 1.747 1.00 92.75 88 MET A CA 1
ATOM 716 C C . MET A 1 88 ? -1.082 -2.402 0.709 1.00 92.75 88 MET A C 1
ATOM 718 O O . MET A 1 88 ? -1.266 -2.058 -0.455 1.00 92.75 88 MET A O 1
ATOM 722 N N . SER A 1 89 ? 0.055 -2.956 1.107 1.00 90.25 89 SER A N 1
ATOM 723 C CA . SER A 1 89 ? 1.131 -3.281 0.169 1.00 90.25 89 SE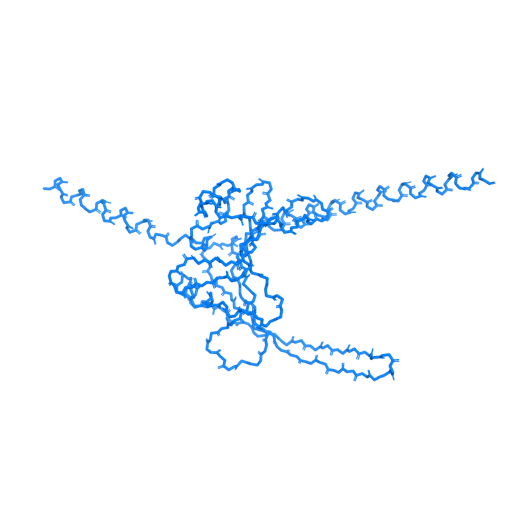R A CA 1
ATOM 724 C C . SER A 1 89 ? 1.929 -4.475 0.651 1.00 90.25 89 SER A C 1
ATOM 726 O O . SER A 1 89 ? 1.930 -4.777 1.839 1.00 90.25 89 SER A O 1
ATOM 728 N N . ASN A 1 90 ? 2.617 -5.179 -0.236 1.00 85.44 90 ASN A N 1
ATOM 729 C CA . ASN A 1 90 ? 3.658 -6.108 0.196 1.00 85.44 90 ASN A CA 1
ATOM 730 C C . ASN A 1 90 ? 5.017 -5.392 0.233 1.00 85.44 90 ASN A C 1
ATOM 732 O O . ASN A 1 90 ? 5.183 -4.245 -0.180 1.00 85.44 90 ASN A O 1
ATOM 736 N N . SER A 1 91 ? 5.997 -6.059 0.825 1.00 64.56 91 SER A N 1
ATOM 737 C CA . SER A 1 91 ? 7.375 -5.590 0.861 1.00 64.56 91 SER A CA 1
ATOM 738 C C . SER A 1 91 ? 8.270 -6.688 0.336 1.00 64.56 91 SER A C 1
ATOM 740 O O . SER A 1 91 ? 8.905 -7.376 1.133 1.00 64.56 91 SER A O 1
ATOM 742 N N . SER A 1 92 ? 8.336 -6.855 -0.980 1.00 54.41 92 SER A N 1
ATOM 743 C CA . SER A 1 92 ? 9.379 -7.686 -1.574 1.00 54.41 92 SER A CA 1
ATOM 744 C C . SER A 1 92 ? 10.645 -6.840 -1.647 1.00 54.41 92 SER A C 1
ATOM 746 O O . SER A 1 92 ? 10.936 -6.172 -2.634 1.00 54.41 92 SER A O 1
ATOM 748 N N . GLY A 1 93 ? 11.434 -6.855 -0.570 1.00 49.25 93 GLY A N 1
ATOM 749 C CA . GLY A 1 93 ? 12.865 -6.661 -0.767 1.00 49.25 93 GLY A CA 1
ATOM 750 C C . GLY A 1 93 ? 13.295 -7.738 -1.756 1.00 49.25 93 GLY A C 1
ATOM 751 O O . GLY A 1 93 ? 13.120 -8.907 -1.453 1.00 49.25 93 GLY A O 1
ATOM 752 N N . PHE A 1 94 ? 13.685 -7.320 -2.959 1.00 43.81 94 PHE A N 1
ATOM 753 C CA . PHE A 1 94 ? 14.301 -8.110 -4.024 1.00 43.81 94 PHE A CA 1
ATOM 754 C C . PHE A 1 94 ? 14.058 -9.638 -3.981 1.00 43.81 94 PHE A C 1
ATOM 756 O O . PHE A 1 94 ? 14.673 -10.378 -3.225 1.00 43.81 94 PHE A O 1
ATOM 763 N N . MET A 1 95 ? 13.227 -10.099 -4.916 1.00 41.62 95 MET A N 1
ATOM 764 C CA . MET A 1 95 ? 13.219 -11.452 -5.495 1.00 41.62 95 MET A CA 1
ATOM 765 C C . MET A 1 95 ? 12.715 -12.656 -4.683 1.00 41.62 95 MET A C 1
ATOM 767 O O . MET A 1 95 ? 12.325 -13.622 -5.331 1.00 41.62 95 MET A O 1
ATOM 771 N N . ASP A 1 96 ? 12.572 -12.625 -3.357 1.00 40.44 96 ASP A N 1
ATOM 772 C CA . ASP A 1 96 ? 12.115 -13.826 -2.627 1.00 40.44 96 ASP A CA 1
ATOM 773 C C . ASP A 1 96 ? 10.673 -13.751 -2.118 1.00 40.44 96 ASP A C 1
ATOM 775 O O . ASP A 1 96 ? 10.370 -13.561 -0.938 1.00 40.44 96 ASP A O 1
ATOM 779 N N . GLY A 1 97 ? 9.734 -14.003 -3.027 1.00 47.34 97 GLY A N 1
ATOM 780 C CA . GLY A 1 97 ? 8.369 -14.308 -2.630 1.00 47.34 97 GLY A CA 1
ATOM 781 C C . GLY A 1 97 ? 7.362 -14.115 -3.734 1.00 47.34 97 GLY A C 1
ATOM 782 O O . GLY A 1 97 ? 6.639 -13.127 -3.717 1.00 47.34 97 GLY A O 1
ATOM 783 N N . GLN A 1 98 ? 7.278 -15.089 -4.641 1.00 52.59 98 GLN A N 1
ATOM 784 C CA . GLN A 1 98 ? 6.145 -15.259 -5.548 1.00 52.59 98 GLN A CA 1
ATOM 785 C C . GLN A 1 98 ? 4.847 -15.079 -4.751 1.00 52.59 98 GLN A C 1
ATOM 787 O O . GLN A 1 98 ? 4.482 -15.942 -3.956 1.00 52.59 98 GLN A O 1
ATOM 792 N N . THR A 1 99 ? 4.192 -13.932 -4.895 1.00 61.59 99 THR A N 1
ATOM 793 C CA . THR A 1 99 ? 2.793 -13.786 -4.516 1.00 61.59 99 THR A CA 1
ATOM 794 C C . THR A 1 99 ? 2.023 -14.035 -5.797 1.00 61.59 99 THR A C 1
ATOM 796 O O . THR A 1 99 ? 2.238 -13.359 -6.800 1.00 61.59 99 THR A O 1
ATOM 799 N N . ASN A 1 100 ? 1.128 -15.015 -5.793 1.00 71.75 100 ASN A N 1
ATOM 800 C CA . ASN A 1 100 ? 0.179 -15.220 -6.889 1.00 71.75 100 ASN A CA 1
ATOM 801 C C . ASN A 1 100 ? -0.985 -14.218 -6.803 1.00 71.75 100 ASN A C 1
ATOM 803 O O . ASN A 1 100 ? -2.106 -14.488 -7.224 1.00 71.75 100 ASN A O 1
ATOM 807 N N . ILE A 1 101 ? -0.731 -13.048 -6.209 1.00 79.94 101 ILE A N 1
ATOM 808 C CA . ILE A 1 101 ? -1.753 -12.044 -5.963 1.00 79.94 101 ILE A CA 1
ATOM 809 C C . ILE A 1 101 ? -2.221 -11.409 -7.272 1.00 79.94 101 ILE A C 1
ATOM 811 O O . ILE A 1 101 ? -3.390 -11.070 -7.368 1.00 79.94 101 ILE A O 1
ATOM 815 N N . GLY A 1 102 ? -1.366 -11.332 -8.301 1.00 81.62 102 GLY A N 1
ATOM 816 C CA . GLY A 1 102 ? -1.757 -10.862 -9.634 1.00 81.62 102 GLY A CA 1
ATOM 817 C C . GLY A 1 102 ? -2.945 -11.637 -10.217 1.00 81.62 102 GLY A C 1
ATOM 818 O O . GLY A 1 102 ? -3.878 -11.026 -10.737 1.00 81.62 102 GLY A O 1
ATOM 819 N N . ASP A 1 103 ? -2.976 -12.959 -10.039 1.00 80.00 103 ASP A N 1
ATOM 820 C CA . ASP A 1 103 ? -4.100 -13.804 -10.467 1.00 80.00 103 ASP A CA 1
ATOM 821 C C . ASP A 1 103 ? -5.367 -13.510 -9.674 1.00 80.00 103 ASP A C 1
ATOM 823 O O . ASP A 1 103 ? -6.439 -13.322 -10.244 1.00 80.00 103 ASP A O 1
ATOM 827 N N . ALA A 1 104 ? -5.248 -13.424 -8.348 1.00 80.75 104 ALA A N 1
ATOM 828 C CA . ALA A 1 104 ? -6.381 -13.101 -7.490 1.00 80.75 104 ALA A CA 1
ATOM 829 C C . ALA A 1 104 ? -6.964 -11.717 -7.812 1.00 80.75 104 ALA A C 1
ATOM 831 O O . ALA A 1 104 ? -8.182 -11.546 -7.804 1.00 80.75 104 ALA A O 1
ATOM 832 N N . LEU A 1 105 ? -6.110 -10.734 -8.109 1.00 85.44 105 LEU A N 1
ATOM 833 C CA . LEU A 1 105 ? -6.524 -9.392 -8.513 1.00 85.44 105 LEU A CA 1
ATOM 834 C C . LEU A 1 105 ? -7.194 -9.406 -9.882 1.00 85.44 105 LEU A C 1
ATOM 836 O O . LEU A 1 105 ? -8.198 -8.727 -10.052 1.00 85.44 105 LEU A O 1
ATOM 840 N N . THR A 1 106 ? -6.703 -10.216 -10.818 1.00 86.06 106 THR A N 1
ATOM 841 C CA . THR A 1 106 ? -7.305 -10.355 -12.152 1.00 86.06 106 THR A CA 1
ATOM 842 C C . THR A 1 106 ? -8.671 -11.029 -12.088 1.00 86.06 106 THR A C 1
ATOM 844 O O . THR A 1 106 ? -9.629 -10.549 -12.684 1.00 86.06 106 THR A O 1
ATOM 847 N N . ILE A 1 107 ? -8.817 -12.074 -11.271 1.00 82.69 107 ILE A N 1
ATOM 848 C CA . ILE A 1 107 ? -10.122 -12.694 -10.992 1.00 82.69 107 ILE A CA 1
ATOM 849 C C . ILE A 1 107 ? -11.076 -11.685 -10.338 1.00 82.69 107 ILE A C 1
ATOM 851 O O . ILE A 1 107 ? -12.279 -11.700 -10.596 1.00 82.69 107 ILE A O 1
ATOM 855 N N . LYS A 1 108 ? -10.551 -10.815 -9.470 1.00 83.75 108 LYS A N 1
ATOM 856 C CA . LYS A 1 108 ? -11.357 -9.863 -8.709 1.00 83.75 108 LYS A CA 1
ATOM 857 C C . LYS A 1 108 ? -11.779 -8.631 -9.512 1.00 83.75 108 LYS A C 1
ATOM 859 O O . LYS A 1 108 ? -12.934 -8.241 -9.422 1.00 83.75 108 LYS A O 1
ATOM 864 N N . TYR A 1 109 ? -10.859 -8.005 -10.236 1.00 86.00 109 TYR A N 1
ATOM 865 C CA . TYR A 1 109 ? -11.042 -6.701 -10.885 1.00 86.00 109 TYR A CA 1
ATOM 866 C C . TYR A 1 109 ? -11.022 -6.778 -12.421 1.00 86.00 109 TYR A C 1
ATOM 868 O O . TYR A 1 109 ? -11.146 -5.753 -13.087 1.00 86.00 109 TYR A O 1
ATOM 876 N N . GLY A 1 110 ? -10.865 -7.972 -12.995 1.00 87.12 110 GLY A N 1
ATOM 877 C CA . GLY A 1 110 ? -10.700 -8.174 -14.433 1.00 87.12 110 GLY A CA 1
ATOM 878 C C . GLY A 1 110 ? -9.261 -7.969 -14.908 1.00 87.12 110 GLY A C 1
ATOM 879 O O . GLY A 1 110 ? -8.326 -7.869 -14.116 1.00 87.12 110 GLY A O 1
ATOM 880 N N . GLU A 1 111 ? -9.076 -7.920 -16.225 1.00 89.38 111 GLU A N 1
ATOM 881 C CA . GLU A 1 111 ? -7.752 -7.779 -16.838 1.00 89.38 111 GLU A CA 1
ATOM 882 C C . GLU A 1 111 ? -7.100 -6.424 -16.504 1.00 89.38 111 GLU A C 1
ATOM 884 O O . GLU A 1 111 ? -7.741 -5.374 -16.646 1.00 89.38 111 GLU A O 1
ATOM 889 N N . PRO A 1 112 ? -5.823 -6.402 -16.078 1.00 91.00 112 PRO A N 1
ATOM 890 C CA . PRO A 1 112 ? -5.126 -5.159 -15.800 1.00 91.00 112 PRO A CA 1
ATOM 891 C C . PRO A 1 112 ? -4.708 -4.439 -17.084 1.00 91.00 112 PRO A C 1
ATOM 893 O O . PRO A 1 112 ? -4.327 -5.043 -18.088 1.00 91.00 112 PRO A O 1
ATOM 896 N N . ARG A 1 113 ? -4.621 -3.110 -17.006 1.00 91.56 113 ARG A N 1
ATOM 897 C CA . ARG A 1 113 ? -3.830 -2.331 -17.961 1.00 91.56 113 ARG A CA 1
ATOM 898 C C . ARG A 1 113 ? -2.345 -2.570 -17.688 1.00 91.56 113 ARG A C 1
ATOM 900 O O . ARG A 1 113 ? -1.885 -2.375 -16.563 1.00 91.56 113 ARG A O 1
ATOM 907 N N . LYS A 1 114 ? -1.599 -2.946 -18.728 1.00 89.69 114 LYS A N 1
ATOM 908 C CA . LYS A 1 114 ? -0.149 -3.175 -18.683 1.00 89.69 114 LYS A CA 1
ATOM 909 C C . LYS A 1 114 ? 0.604 -1.964 -19.232 1.00 89.69 114 LYS A C 1
ATOM 911 O O . LYS A 1 114 ? 0.356 -1.541 -20.358 1.00 89.69 114 LYS A O 1
ATOM 916 N N . GLU A 1 115 ? 1.561 -1.454 -18.467 1.00 89.44 115 GLU A N 1
ATOM 917 C CA . GLU A 1 115 ? 2.504 -0.422 -18.903 1.00 89.44 115 GLU A CA 1
ATOM 918 C C . GLU A 1 115 ? 3.934 -0.911 -18.696 1.00 89.44 115 GLU A C 1
ATOM 920 O O . GLU A 1 115 ? 4.317 -1.274 -17.587 1.00 89.44 115 GLU A O 1
ATOM 925 N N . VAL A 1 116 ? 4.738 -0.908 -19.757 1.00 86.00 116 VAL A N 1
ATOM 926 C CA . VAL A 1 116 ? 6.172 -1.204 -19.674 1.00 86.00 116 VAL A CA 1
ATOM 927 C C . VAL A 1 116 ? 6.912 0.120 -19.679 1.00 86.00 116 VAL A C 1
ATOM 929 O O . VAL A 1 116 ? 6.672 0.949 -20.557 1.00 86.00 116 VAL A O 1
ATOM 932 N N . LYS A 1 117 ? 7.815 0.329 -18.721 1.00 83.00 117 LYS A N 1
ATOM 933 C CA . LYS A 1 117 ? 8.731 1.474 -18.771 1.00 83.00 117 LYS A CA 1
ATOM 934 C C . LYS A 1 117 ? 10.173 1.004 -18.663 1.00 83.00 117 LYS A C 1
ATOM 936 O O . LYS A 1 117 ? 10.493 0.127 -17.860 1.00 83.00 117 LYS A O 1
ATOM 941 N N . SER A 1 118 ? 11.023 1.579 -19.498 1.00 81.31 118 SER A N 1
ATOM 942 C CA . SER A 1 118 ? 12.466 1.422 -19.404 1.00 81.31 118 SER A CA 1
ATOM 943 C C . SER A 1 118 ? 13.021 2.351 -18.335 1.00 81.31 118 SER A C 1
ATOM 945 O O . SER A 1 118 ? 12.466 3.418 -18.059 1.00 81.31 118 SER A O 1
ATOM 947 N N . TYR A 1 119 ? 14.132 1.945 -17.742 1.00 76.06 119 TYR A N 1
ATOM 948 C CA . TYR A 1 119 ? 15.016 2.852 -17.036 1.00 76.06 119 TYR A CA 1
ATOM 949 C C . TYR A 1 119 ? 16.435 2.612 -17.524 1.00 76.06 119 TYR A C 1
ATOM 951 O O . TYR A 1 119 ? 16.852 1.467 -17.697 1.00 76.06 119 TYR A O 1
ATOM 959 N N . ASP A 1 120 ? 17.165 3.706 -17.681 1.00 79.38 120 ASP A N 1
ATOM 960 C CA . ASP A 1 120 ? 18.596 3.690 -17.916 1.00 79.38 120 ASP A CA 1
ATOM 961 C C . ASP A 1 120 ? 19.269 4.370 -16.728 1.00 79.38 120 ASP A C 1
ATOM 963 O O . ASP A 1 120 ? 18.916 5.478 -16.318 1.00 79.38 120 ASP A O 1
ATOM 967 N N . SER A 1 121 ? 20.215 3.664 -16.128 1.00 74.50 121 SER A N 1
ATOM 968 C CA . S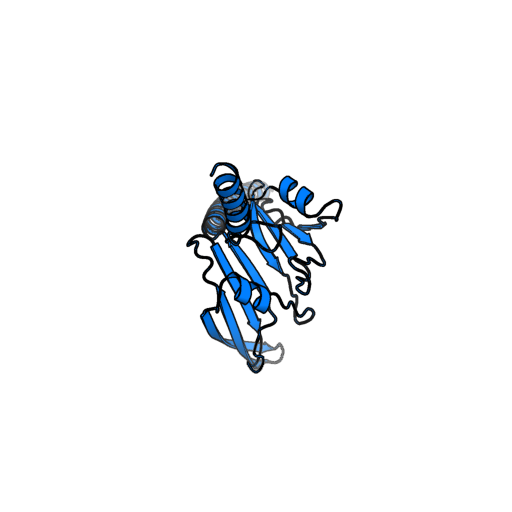ER A 1 121 ? 21.022 4.118 -15.008 1.00 74.50 121 SER A CA 1
ATOM 969 C C . SER A 1 121 ? 22.478 4.062 -15.432 1.00 74.50 121 SER A C 1
ATOM 971 O O . SER A 1 121 ? 22.993 3.005 -15.777 1.00 74.50 121 SER A O 1
ATOM 973 N N . SER A 1 122 ? 23.163 5.196 -15.386 1.00 78.62 122 SER A N 1
ATOM 974 C CA . SER A 1 122 ? 24.616 5.238 -15.514 1.00 78.62 122 SER A CA 1
ATOM 975 C C . SER A 1 122 ? 25.202 5.672 -14.182 1.00 78.62 122 SER A C 1
ATOM 977 O O . SER A 1 122 ? 24.843 6.741 -13.679 1.00 78.62 122 SER A O 1
ATOM 979 N N . TYR A 1 123 ? 26.120 4.894 -13.622 1.00 81.25 123 TYR A N 1
ATOM 980 C CA . TYR A 1 123 ? 26.924 5.352 -12.494 1.00 81.25 123 TYR A CA 1
ATOM 981 C C . TYR A 1 123 ? 28.404 5.202 -12.809 1.00 81.25 123 TYR A C 1
ATOM 983 O O . TYR A 1 123 ? 28.836 4.256 -13.466 1.00 81.25 123 TYR A O 1
ATOM 991 N N . ARG A 1 124 ? 29.194 6.165 -12.341 1.00 86.31 124 ARG A N 1
ATOM 992 C CA . ARG A 1 124 ? 30.649 6.091 -12.417 1.00 86.31 124 ARG A CA 1
ATOM 993 C C . ARG A 1 124 ? 31.151 5.469 -11.124 1.00 86.31 124 ARG A C 1
ATOM 995 O O . ARG A 1 124 ? 30.844 5.971 -10.044 1.00 86.31 124 ARG A O 1
ATOM 1002 N N . ASN A 1 125 ? 31.873 4.359 -11.222 1.00 85.25 125 ASN A N 1
ATOM 1003 C CA . ASN A 1 125 ? 32.477 3.745 -10.047 1.00 85.25 125 ASN A CA 1
ATOM 1004 C C . ASN A 1 125 ? 33.673 4.579 -9.544 1.00 85.25 125 ASN A C 1
ATOM 1006 O O . ASN A 1 125 ? 34.101 5.546 -10.177 1.00 85.25 125 ASN A O 1
ATOM 1010 N N . GLN A 1 126 ? 34.240 4.177 -8.407 1.00 82.81 126 GLN A N 1
ATOM 1011 C CA . GLN A 1 126 ? 35.366 4.866 -7.763 1.00 82.81 126 GLN A CA 1
ATOM 1012 C C . GLN A 1 126 ? 36.658 4.859 -8.609 1.00 82.81 126 GLN A C 1
ATOM 1014 O O . GLN A 1 126 ? 37.565 5.639 -8.349 1.00 82.81 126 GLN A O 1
ATOM 1019 N N . TYR A 1 127 ? 36.724 4.013 -9.643 1.00 89.31 127 TYR A N 1
ATOM 1020 C CA . TYR A 1 127 ? 37.843 3.894 -10.584 1.00 89.31 127 TYR A CA 1
ATOM 1021 C C . TYR A 1 127 ? 37.613 4.670 -11.889 1.00 89.31 127 TYR A C 1
ATOM 1023 O O . TYR A 1 127 ? 38.366 4.523 -12.847 1.00 89.31 127 TYR A O 1
ATOM 1031 N N . GLY A 1 128 ? 36.547 5.471 -11.964 1.00 84.38 128 GLY A N 1
ATOM 1032 C CA . GLY A 1 128 ? 36.235 6.275 -13.140 1.00 84.38 128 GLY A CA 1
ATOM 1033 C C . GLY A 1 128 ? 35.549 5.515 -14.279 1.00 84.38 128 GLY A C 1
ATOM 1034 O O . GLY A 1 128 ? 35.250 6.135 -15.298 1.00 84.38 128 GLY A O 1
ATOM 1035 N N . VAL A 1 129 ? 35.238 4.226 -14.124 1.00 87.25 129 VAL A N 1
ATOM 1036 C CA . VAL A 1 129 ? 34.517 3.431 -15.133 1.00 87.25 129 VAL A CA 1
ATOM 1037 C C . VAL A 1 129 ? 33.029 3.763 -15.077 1.00 87.25 129 VAL A C 1
ATOM 1039 O O . VAL A 1 129 ? 32.421 3.727 -14.005 1.00 87.25 129 VAL A O 1
ATOM 1042 N N . VAL A 1 130 ? 32.437 4.079 -16.231 1.00 86.25 130 VAL A N 1
ATOM 1043 C CA . VAL A 1 130 ? 30.987 4.260 -16.368 1.00 86.25 130 VAL A CA 1
ATOM 1044 C C . VAL A 1 130 ? 30.346 2.891 -16.540 1.00 86.25 130 VAL A C 1
ATOM 1046 O O . VAL A 1 130 ? 30.622 2.186 -17.507 1.00 86.25 130 VAL A O 1
ATOM 1049 N N . ILE A 1 131 ? 29.498 2.517 -15.591 1.00 78.62 131 ILE A N 1
ATOM 1050 C CA . ILE A 1 131 ? 28.690 1.306 -15.644 1.00 78.62 131 ILE A CA 1
ATOM 1051 C C . ILE A 1 131 ? 27.282 1.731 -16.044 1.00 78.62 131 ILE A C 1
ATOM 1053 O O . ILE A 1 131 ? 26.621 2.476 -15.317 1.00 78.62 131 ILE A O 1
ATOM 1057 N N . ASN A 1 132 ? 26.845 1.255 -17.209 1.00 77.44 132 ASN A N 1
ATOM 1058 C CA . ASN A 1 132 ? 25.478 1.415 -17.686 1.00 77.44 132 ASN A CA 1
ATOM 1059 C C . ASN A 1 132 ? 24.665 0.194 -17.254 1.00 77.44 132 ASN A C 1
ATOM 1061 O O . ASN A 1 132 ? 25.041 -0.945 -17.524 1.00 77.44 132 ASN A O 1
ATOM 1065 N N . SER A 1 133 ? 23.553 0.442 -16.583 1.00 70.50 133 SER A N 1
ATOM 1066 C CA . SER A 1 133 ? 22.568 -0.541 -16.165 1.00 70.50 133 SER A CA 1
ATOM 1067 C C . SER A 1 133 ? 21.221 -0.104 -16.721 1.00 70.50 133 SER A C 1
ATOM 1069 O O . SER A 1 133 ? 20.676 0.921 -16.316 1.00 70.50 133 SER A O 1
ATOM 1071 N N . GLY A 1 134 ? 20.718 -0.860 -17.690 1.00 68.06 134 GLY A N 1
ATOM 1072 C CA . GLY A 1 134 ? 19.392 -0.671 -18.266 1.00 68.06 134 GLY A CA 1
ATOM 1073 C C . GLY A 1 134 ? 18.462 -1.789 -17.819 1.00 68.06 134 GLY A C 1
ATOM 1074 O O . GLY A 1 134 ? 18.894 -2.919 -17.576 1.00 68.06 134 GLY A O 1
ATOM 1075 N N . GLY A 1 135 ? 17.176 -1.491 -17.708 1.00 73.94 135 GLY A N 1
ATOM 1076 C CA . GLY A 1 135 ? 16.172 -2.497 -17.402 1.00 73.94 135 GLY A CA 1
ATOM 1077 C C . GLY A 1 135 ? 14.764 -2.022 -17.704 1.00 73.94 135 GLY A C 1
ATOM 1078 O O . GLY A 1 135 ? 14.533 -0.889 -18.124 1.00 73.94 135 GLY A O 1
ATOM 1079 N N . TYR A 1 136 ? 13.806 -2.909 -17.464 1.00 74.62 136 TYR A N 1
ATOM 1080 C CA . TYR A 1 136 ? 12.393 -2.597 -17.595 1.00 74.62 136 TYR A CA 1
ATOM 1081 C C . TYR A 1 136 ? 11.669 -2.981 -16.313 1.00 74.62 136 TYR A C 1
ATOM 1083 O O . TYR A 1 136 ? 11.937 -4.024 -15.705 1.00 74.62 136 TYR A O 1
ATOM 1091 N N . TRP A 1 137 ? 10.715 -2.143 -15.930 1.00 79.44 137 TRP A N 1
ATOM 1092 C CA . TRP A 1 137 ? 9.639 -2.541 -15.035 1.00 79.44 137 TRP A CA 1
ATOM 1093 C C . TRP A 1 137 ? 8.327 -2.593 -15.810 1.00 79.44 137 TRP A C 1
ATOM 1095 O O . TRP A 1 137 ? 8.096 -1.853 -16.771 1.00 79.44 137 TRP A O 1
ATOM 1105 N N . THR A 1 138 ? 7.463 -3.508 -15.405 1.00 81.88 138 THR A N 1
ATOM 1106 C CA . THR A 1 138 ? 6.092 -3.561 -15.889 1.00 81.88 138 THR A CA 1
ATOM 1107 C C . THR A 1 138 ? 5.167 -3.219 -14.739 1.00 81.88 138 THR A C 1
ATOM 1109 O O . THR A 1 138 ? 5.244 -3.839 -13.678 1.00 81.88 138 THR A O 1
ATOM 1112 N N . VAL A 1 139 ? 4.292 -2.247 -14.965 1.00 87.69 139 VAL A N 1
ATOM 1113 C CA . VAL A 1 139 ? 3.242 -1.840 -14.039 1.00 87.69 139 VAL A CA 1
ATOM 1114 C C . VAL A 1 139 ? 1.920 -2.393 -14.553 1.00 87.69 139 VAL A C 1
ATOM 1116 O O . VAL A 1 139 ? 1.507 -2.112 -15.678 1.00 87.69 139 VAL A O 1
ATOM 1119 N N . TYR A 1 140 ? 1.258 -3.178 -13.716 1.00 89.00 140 TYR A N 1
ATOM 1120 C CA . TYR A 1 140 ? -0.083 -3.695 -13.946 1.00 89.00 140 TYR A CA 1
ATOM 1121 C C . TYR A 1 140 ? -1.046 -2.893 -13.081 1.00 89.00 140 TYR A C 1
ATOM 1123 O O . TYR A 1 140 ? -0.829 -2.777 -11.876 1.00 89.00 140 TYR A O 1
ATOM 1131 N N . THR A 1 141 ? -2.079 -2.311 -13.686 1.00 92.56 141 THR A N 1
ATOM 1132 C CA . THR A 1 141 ? -3.074 -1.486 -12.986 1.00 92.56 141 THR A CA 1
ATOM 1133 C C . THR A 1 141 ? -4.464 -2.064 -13.192 1.00 92.56 141 THR A C 1
ATOM 1135 O O . THR A 1 141 ? -4.905 -2.206 -14.332 1.00 92.56 141 THR A O 1
ATOM 1138 N N . TRP A 1 142 ? -5.166 -2.357 -12.101 1.00 91.94 142 TRP A N 1
ATOM 1139 C CA . TRP A 1 142 ? -6.548 -2.832 -12.145 1.00 91.94 142 TRP A CA 1
ATOM 1140 C C . TRP A 1 142 ? -7.524 -1.674 -11.972 1.00 91.94 142 TRP A C 1
ATOM 1142 O O . TRP A 1 142 ? -7.320 -0.800 -11.126 1.00 91.94 142 TRP A O 1
ATOM 1152 N N . ASN A 1 143 ? -8.606 -1.690 -12.751 1.00 90.50 143 ASN A N 1
ATOM 1153 C CA . ASN A 1 143 ? -9.733 -0.800 -12.520 1.00 90.50 143 ASN A CA 1
ATOM 1154 C C . ASN A 1 143 ? -10.550 -1.341 -11.345 1.00 90.50 143 ASN A C 1
ATOM 1156 O O . ASN A 1 143 ? -11.213 -2.366 -11.457 1.00 90.50 143 ASN A O 1
ATOM 1160 N N . THR A 1 144 ? -10.497 -0.649 -10.214 1.00 87.44 144 THR A N 1
ATOM 1161 C CA . THR A 1 144 ? -11.249 -1.044 -9.020 1.00 87.44 144 THR A CA 1
ATOM 1162 C C . THR A 1 144 ? -12.733 -0.685 -9.143 1.00 87.44 144 THR A C 1
ATOM 1164 O O . THR A 1 144 ? -13.554 -1.225 -8.418 1.00 87.44 144 THR A O 1
ATOM 1167 N N . GLY A 1 145 ? -13.113 0.203 -10.066 1.00 84.75 145 GLY A N 1
ATOM 1168 C CA . GLY A 1 145 ? -14.451 0.797 -10.122 1.00 84.75 145 GLY A CA 1
ATOM 1169 C C . GLY A 1 145 ? -14.624 1.987 -9.172 1.00 84.75 145 GLY A C 1
ATOM 1170 O O . GLY A 1 145 ? -15.674 2.625 -9.188 1.00 84.75 145 GLY A O 1
ATOM 1171 N N . SER A 1 146 ? -13.596 2.327 -8.384 1.00 85.75 146 SER A N 1
ATOM 1172 C CA . SER A 1 146 ? -13.546 3.547 -7.580 1.00 85.75 146 SER A CA 1
ATOM 1173 C C . SER A 1 146 ? -12.443 4.478 -8.096 1.00 85.75 146 SER A C 1
ATOM 1175 O O . SER A 1 146 ? -11.295 4.044 -8.207 1.00 85.75 146 SER A O 1
ATOM 1177 N N . PRO A 1 147 ? -12.743 5.762 -8.366 1.00 84.19 147 PRO A N 1
ATOM 1178 C CA . PRO A 1 147 ? -11.728 6.727 -8.790 1.00 84.19 147 PRO A CA 1
ATOM 1179 C C . PRO A 1 147 ? -10.708 7.039 -7.685 1.00 84.19 147 PRO A C 1
ATOM 1181 O O . PRO A 1 147 ? -9.610 7.497 -7.983 1.00 84.19 147 PRO A O 1
ATOM 1184 N N . ASP A 1 148 ? -11.051 6.769 -6.423 1.00 87.69 148 ASP A N 1
ATOM 1185 C CA . ASP A 1 148 ? -10.191 7.059 -5.276 1.00 87.69 148 ASP A CA 1
ATOM 1186 C C . ASP A 1 148 ? -9.251 5.902 -4.930 1.00 87.69 148 ASP A C 1
ATOM 1188 O O . ASP A 1 148 ? -8.303 6.094 -4.166 1.00 87.69 148 ASP A O 1
ATOM 1192 N N . ILE A 1 149 ? -9.504 4.694 -5.448 1.00 91.00 149 ILE A N 1
ATOM 1193 C CA . ILE A 1 149 ? -8.740 3.495 -5.101 1.00 91.00 149 ILE A CA 1
ATOM 1194 C C . ILE A 1 149 ? -7.870 3.057 -6.273 1.00 91.00 149 ILE A C 1
ATOM 1196 O O . ILE A 1 149 ? -8.358 2.568 -7.293 1.00 91.00 149 ILE A O 1
ATOM 1200 N N . LYS A 1 150 ? -6.555 3.127 -6.072 1.00 92.75 150 LYS A N 1
ATOM 1201 C CA . LYS A 1 150 ? -5.564 2.609 -7.014 1.00 92.75 150 LYS A CA 1
ATOM 1202 C C . LYS A 1 150 ? -5.096 1.225 -6.584 1.00 92.75 150 LYS A C 1
ATOM 1204 O O . LYS A 1 150 ? -4.689 1.039 -5.440 1.00 92.75 150 LYS A O 1
ATOM 1209 N N . CYS A 1 151 ? -5.125 0.283 -7.525 1.00 92.62 151 CYS A N 1
ATOM 1210 C CA . CYS A 1 151 ? -4.609 -1.072 -7.366 1.00 92.62 151 CYS A CA 1
ATOM 1211 C C . CYS A 1 151 ? -3.518 -1.331 -8.405 1.00 92.62 151 CYS A C 1
ATOM 1213 O O . CYS A 1 151 ? -3.804 -1.339 -9.606 1.00 92.62 151 CYS A O 1
ATOM 1215 N N . THR A 1 152 ? -2.285 -1.560 -7.960 1.00 91.19 152 THR A N 1
ATOM 1216 C CA . THR A 1 152 ? -1.136 -1.791 -8.840 1.00 91.19 152 THR A CA 1
ATOM 1217 C C . THR A 1 152 ? -0.283 -2.971 -8.414 1.00 91.19 152 THR A C 1
ATOM 1219 O O . THR A 1 152 ? -0.223 -3.322 -7.238 1.00 91.19 152 THR A O 1
ATOM 1222 N N . LEU A 1 153 ? 0.407 -3.560 -9.386 1.00 88.00 153 LEU A N 1
ATOM 1223 C CA . LEU A 1 153 ? 1.473 -4.530 -9.178 1.00 88.00 153 LEU A CA 1
ATOM 1224 C C . LEU A 1 153 ? 2.645 -4.171 -10.089 1.00 88.00 153 LEU A C 1
ATOM 1226 O O . LEU A 1 153 ? 2.475 -4.032 -11.300 1.00 88.00 153 LEU A O 1
ATOM 1230 N N . GLU A 1 154 ? 3.830 -4.021 -9.509 1.00 84.56 154 GLU A N 1
ATOM 1231 C CA . GLU A 1 154 ? 5.058 -3.684 -10.224 1.00 84.56 154 GLU A CA 1
ATOM 1232 C C . GLU A 1 154 ? 6.009 -4.880 -10.261 1.00 84.56 154 GLU A C 1
ATOM 1234 O O . GLU A 1 154 ? 6.362 -5.448 -9.231 1.00 84.56 154 GLU A O 1
ATOM 1239 N N . SER A 1 155 ? 6.448 -5.260 -11.459 1.00 78.44 155 SER A N 1
ATOM 1240 C CA . SER A 1 155 ? 7.379 -6.370 -11.680 1.00 78.44 155 SER A CA 1
ATOM 1241 C C . SER A 1 155 ? 8.633 -5.873 -12.389 1.00 78.44 155 SER A C 1
ATOM 1243 O O . SER A 1 155 ? 8.537 -5.229 -13.434 1.00 78.44 155 SER A O 1
ATOM 1245 N N . LYS A 1 156 ? 9.814 -6.206 -11.857 1.00 72.62 156 LYS A N 1
ATOM 1246 C CA . LYS A 1 156 ? 11.117 -5.935 -12.490 1.00 72.62 156 LYS A CA 1
ATOM 1247 C C . LYS A 1 156 ? 11.587 -7.173 -13.262 1.00 72.62 156 LYS A C 1
ATOM 1249 O O . LYS A 1 156 ? 11.555 -8.263 -12.700 1.00 72.62 156 LYS A O 1
ATOM 1254 N N . GLY A 1 157 ? 12.052 -7.013 -14.504 1.00 62.41 157 GLY A N 1
ATOM 1255 C CA . GLY A 1 157 ? 12.676 -8.098 -15.285 1.00 62.41 157 GLY A CA 1
ATOM 1256 C C . GLY A 1 157 ? 12.060 -8.361 -16.666 1.00 62.41 157 GLY A C 1
ATOM 1257 O O . GLY A 1 157 ? 10.983 -7.857 -16.988 1.00 62.41 157 GLY A O 1
ATOM 1258 N N . SER A 1 158 ? 12.779 -9.136 -17.491 1.00 48.38 158 SER A N 1
ATOM 1259 C CA . SER A 1 158 ? 12.423 -9.478 -18.876 1.00 48.38 158 SER A CA 1
ATOM 1260 C C . SER A 1 158 ? 11.134 -10.301 -18.938 1.00 48.38 158 SER A C 1
ATOM 1262 O O . SER A 1 158 ? 10.994 -11.344 -18.299 1.00 48.38 158 SER A O 1
ATOM 1264 N N . SER A 1 159 ? 10.164 -9.802 -19.695 1.00 48.16 159 SER A N 1
ATOM 1265 C CA . SER A 1 159 ? 8.807 -10.329 -19.752 1.00 48.16 159 SER A CA 1
ATOM 1266 C C . SER A 1 159 ? 8.704 -11.612 -20.584 1.00 48.16 159 SER A C 1
ATOM 1268 O O . SER A 1 159 ? 8.493 -11.535 -21.791 1.00 48.16 159 SER A O 1
ATOM 1270 N N . GLU A 1 160 ? 8.767 -12.778 -19.942 1.00 46.09 160 GLU A N 1
ATOM 1271 C CA . GLU A 1 160 ? 8.283 -14.040 -20.539 1.00 46.09 160 GLU A CA 1
ATOM 1272 C C . GLU A 1 160 ? 7.189 -14.736 -19.711 1.00 46.09 160 GLU A C 1
ATOM 1274 O O . GLU A 1 160 ? 6.504 -15.626 -20.208 1.00 46.09 160 GLU A O 1
ATOM 1279 N N . TYR A 1 161 ? 6.938 -14.307 -18.470 1.00 45.16 161 TYR A N 1
ATOM 1280 C CA . TYR A 1 161 ? 5.895 -14.911 -17.640 1.00 45.16 161 TYR A CA 1
ATOM 1281 C C . TYR A 1 161 ? 4.515 -14.298 -17.902 1.00 45.16 161 TYR A C 1
ATOM 1283 O O . TYR A 1 161 ? 4.344 -13.079 -17.935 1.00 45.16 161 TYR A O 1
ATOM 1291 N N . ARG A 1 162 ? 3.514 -15.178 -18.046 1.00 48.12 162 ARG A N 1
ATOM 1292 C CA . ARG A 1 162 ? 2.097 -14.847 -18.286 1.00 48.12 162 ARG A CA 1
ATOM 1293 C C . ARG A 1 162 ? 1.463 -14.058 -17.131 1.00 48.12 162 ARG A C 1
ATOM 1295 O O . ARG A 1 162 ? 0.495 -13.345 -17.365 1.00 48.12 162 ARG A O 1
ATOM 1302 N N . ILE A 1 163 ? 2.010 -14.174 -15.914 1.00 52.19 163 ILE A N 1
ATOM 1303 C CA . ILE A 1 163 ? 1.526 -13.519 -14.691 1.00 52.19 163 ILE A CA 1
ATOM 1304 C C . ILE A 1 163 ? 2.732 -12.967 -13.906 1.00 52.19 163 ILE A C 1
ATOM 1306 O O . ILE A 1 163 ? 3.680 -13.709 -13.644 1.00 52.19 163 ILE A O 1
ATOM 1310 N N . PRO A 1 164 ? 2.724 -11.682 -13.524 1.00 57.47 164 PRO A N 1
ATOM 1311 C CA . PRO A 1 164 ? 3.834 -11.038 -12.829 1.00 57.47 164 PRO A CA 1
ATOM 1312 C C . PRO A 1 164 ? 3.835 -11.342 -11.322 1.00 57.47 164 PRO A C 1
ATOM 1314 O O . PRO A 1 164 ? 2.872 -11.065 -10.608 1.00 57.47 164 PRO A O 1
ATOM 1317 N N . SER A 1 165 ? 4.959 -11.836 -10.806 1.00 62.66 165 SER A N 1
ATOM 1318 C CA . SER A 1 165 ? 5.294 -11.714 -9.384 1.00 62.66 165 SER A CA 1
ATOM 1319 C C . SER A 1 165 ? 5.887 -10.327 -9.134 1.00 62.66 165 SER A C 1
ATOM 1321 O O . SER A 1 165 ? 6.815 -9.939 -9.844 1.00 62.66 165 SER A O 1
ATOM 1323 N N . GLY A 1 166 ? 5.396 -9.581 -8.143 1.00 73.00 166 GLY A N 1
ATOM 1324 C CA . GLY A 1 166 ? 5.851 -8.205 -7.956 1.00 73.00 166 GLY A CA 1
ATOM 1325 C C . GLY A 1 166 ? 5.401 -7.519 -6.672 1.00 73.00 166 GLY A C 1
ATOM 1326 O O . GLY A 1 166 ? 4.768 -8.123 -5.799 1.00 73.00 166 GLY A O 1
ATOM 1327 N N . ASP A 1 167 ? 5.741 -6.236 -6.584 1.00 81.38 167 ASP A N 1
ATOM 1328 C CA . ASP A 1 167 ? 5.322 -5.341 -5.515 1.00 81.38 167 ASP A CA 1
ATOM 1329 C C . ASP A 1 167 ? 3.887 -4.878 -5.775 1.00 81.38 167 ASP A C 1
ATOM 1331 O O . ASP A 1 167 ? 3.600 -4.122 -6.699 1.00 81.38 167 ASP A O 1
ATOM 1335 N N . PHE A 1 168 ? 2.976 -5.381 -4.959 1.00 87.06 168 PHE A N 1
ATOM 1336 C CA . PHE A 1 168 ? 1.564 -5.069 -4.939 1.00 87.06 168 PHE A CA 1
ATOM 1337 C C . PHE A 1 168 ? 1.262 -3.863 -4.035 1.00 87.06 168 PHE A C 1
ATOM 1339 O O . PHE A 1 168 ? 1.785 -3.736 -2.923 1.00 87.06 168 PHE A O 1
ATOM 1346 N N . GLU A 1 169 ? 0.316 -3.038 -4.478 1.00 90.88 169 GLU A N 1
ATOM 1347 C CA . GLU A 1 169 ? -0.263 -1.936 -3.723 1.00 90.88 169 GLU A CA 1
ATOM 1348 C C . GLU A 1 169 ? -1.769 -1.793 -3.995 1.00 90.88 169 GLU A C 1
ATOM 1350 O O . GLU A 1 169 ? -2.205 -1.767 -5.144 1.00 90.88 169 GLU A O 1
ATOM 1355 N N . LEU A 1 170 ? -2.555 -1.613 -2.930 1.00 92.62 170 LEU A N 1
ATOM 1356 C CA . LEU A 1 170 ? -3.921 -1.091 -2.968 1.00 92.62 170 LEU A CA 1
ATOM 1357 C C . LEU A 1 170 ? -4.010 0.113 -2.032 1.00 92.62 170 LEU A C 1
ATOM 1359 O O . LEU A 1 170 ? -3.752 -0.007 -0.832 1.00 92.62 170 LEU A O 1
ATOM 1363 N N . ILE A 1 171 ? -4.354 1.277 -2.570 1.00 93.75 171 ILE A N 1
ATOM 1364 C CA . ILE A 1 171 ? -4.259 2.548 -1.850 1.00 93.75 171 ILE A CA 1
ATOM 1365 C C . ILE A 1 171 ? -5.444 3.462 -2.143 1.00 93.75 171 ILE A C 1
ATOM 1367 O O . ILE A 1 171 ? -5.858 3.613 -3.290 1.00 93.75 171 ILE A O 1
ATOM 1371 N N . ASN A 1 172 ? -5.943 4.125 -1.099 1.00 92.56 172 ASN A N 1
ATOM 1372 C CA . ASN A 1 172 ? -6.819 5.281 -1.238 1.00 92.56 172 ASN A CA 1
ATOM 1373 C C . ASN A 1 172 ? -5.968 6.514 -1.592 1.00 92.56 172 ASN A C 1
ATOM 1375 O O . ASN A 1 172 ? -5.253 7.060 -0.744 1.00 92.56 172 ASN A O 1
ATOM 1379 N N . GLN A 1 173 ? -6.019 6.929 -2.857 1.00 89.75 173 GLN A N 1
ATOM 1380 C CA . GLN A 1 173 ? -5.210 8.016 -3.407 1.00 89.75 173 GLN A CA 1
ATOM 1381 C C . GLN A 1 173 ? -5.569 9.368 -2.798 1.00 89.75 173 GLN A C 1
ATOM 1383 O O . GLN A 1 173 ? -4.679 10.175 -2.541 1.00 89.75 173 GLN A O 1
ATOM 1388 N N . HIS A 1 174 ? -6.850 9.604 -2.513 1.00 87.00 174 HIS A N 1
ATOM 1389 C CA . HIS A 1 174 ? -7.304 10.850 -1.899 1.00 87.00 174 HIS A CA 1
ATOM 1390 C C . HIS A 1 174 ? -6.695 11.050 -0.506 1.00 87.00 174 HIS A C 1
ATOM 1392 O O . HIS A 1 174 ? -6.134 12.106 -0.205 1.00 87.00 174 HIS A O 1
ATOM 1398 N N . ILE A 1 175 ? -6.724 10.010 0.334 1.00 87.81 175 ILE A N 1
ATOM 1399 C CA . ILE A 1 175 ? -6.083 10.040 1.657 1.00 87.81 175 ILE A CA 1
ATOM 1400 C C . ILE A 1 175 ? -4.560 10.158 1.514 1.00 87.81 175 ILE A C 1
ATOM 1402 O O . ILE A 1 175 ? -3.939 10.943 2.233 1.00 87.81 175 ILE A O 1
ATOM 1406 N N . ALA A 1 176 ? -3.952 9.430 0.574 1.00 88.12 176 ALA A N 1
ATOM 1407 C CA . ALA A 1 176 ? -2.513 9.499 0.330 1.00 88.12 176 ALA A CA 1
ATOM 1408 C C . ALA A 1 176 ? -2.048 10.913 -0.068 1.00 88.12 176 ALA A C 1
ATOM 1410 O O . ALA A 1 176 ? -1.038 11.389 0.454 1.00 88.12 176 ALA A O 1
ATOM 1411 N N . ASN A 1 177 ? -2.809 11.607 -0.920 1.00 86.88 177 ASN A N 1
ATOM 1412 C CA . ASN A 1 177 ? -2.530 12.984 -1.331 1.00 86.88 177 ASN A CA 1
ATOM 1413 C C . ASN A 1 177 ? -2.636 13.954 -0.150 1.00 86.88 177 ASN A C 1
ATOM 1415 O O . ASN A 1 177 ? -1.710 14.730 0.084 1.00 86.88 177 ASN A O 1
ATOM 1419 N N . ARG A 1 178 ? -3.688 13.840 0.672 1.00 86.56 178 ARG A N 1
ATOM 1420 C CA . ARG A 1 178 ? -3.830 14.654 1.895 1.00 86.56 178 ARG A CA 1
ATOM 1421 C C . ARG A 1 178 ? -2.676 14.450 2.874 1.00 86.56 178 ARG A C 1
ATOM 1423 O O . ARG A 1 178 ? -2.184 15.404 3.471 1.00 86.56 178 ARG A O 1
ATOM 1430 N N . ILE A 1 179 ? -2.223 13.208 3.046 1.00 85.88 179 ILE A N 1
ATOM 1431 C CA . ILE A 1 179 ? -1.054 12.895 3.880 1.00 85.88 179 ILE A CA 1
ATOM 1432 C C . ILE A 1 179 ? 0.204 13.558 3.318 1.00 85.88 179 ILE A C 1
ATOM 1434 O O . ILE A 1 179 ? 1.020 14.067 4.085 1.00 85.88 179 ILE A O 1
ATOM 1438 N N . TRP A 1 180 ? 0.382 13.539 1.998 1.00 85.94 180 TRP A N 1
ATOM 1439 C CA . TRP A 1 180 ? 1.526 14.158 1.336 1.00 85.94 180 TRP A CA 1
ATOM 1440 C C . TRP A 1 180 ? 1.554 15.678 1.523 1.00 85.94 180 TRP A C 1
ATOM 1442 O O . TRP A 1 180 ? 2.591 16.228 1.891 1.00 85.94 180 TRP A O 1
ATOM 1452 N N . GLU A 1 181 ? 0.415 16.343 1.343 1.00 85.94 181 GLU A N 1
ATOM 1453 C CA . GLU A 1 181 ? 0.254 17.779 1.596 1.00 85.94 181 GLU A CA 1
ATOM 1454 C C . GLU A 1 181 ? 0.561 18.121 3.056 1.00 85.94 181 GLU A C 1
ATOM 1456 O O . GLU A 1 181 ? 1.416 18.963 3.330 1.00 85.94 181 GLU A O 1
ATOM 1461 N N . TYR A 1 182 ? -0.027 17.380 3.998 1.00 84.56 182 TYR A N 1
ATOM 1462 C CA . TYR A 1 182 ? 0.221 17.582 5.424 1.00 84.56 182 TYR A CA 1
ATOM 1463 C C . TYR A 1 182 ? 1.698 17.380 5.800 1.00 84.56 182 TYR A C 1
ATOM 1465 O O . TYR A 1 182 ? 2.252 18.110 6.621 1.00 84.56 182 TYR A O 1
ATOM 1473 N N . ARG A 1 183 ? 2.378 16.405 5.181 1.00 83.38 183 ARG A N 1
ATOM 1474 C CA . ARG A 1 183 ? 3.820 16.190 5.377 1.00 83.38 183 ARG A CA 1
ATOM 1475 C C . ARG A 1 183 ? 4.650 17.367 4.865 1.00 83.38 183 ARG A C 1
ATOM 1477 O O . ARG A 1 183 ? 5.589 17.754 5.555 1.00 83.38 183 ARG A O 1
ATOM 1484 N N . LYS A 1 184 ? 4.301 17.952 3.714 1.00 85.69 184 LYS A N 1
ATOM 1485 C CA . LYS A 1 184 ? 4.973 19.158 3.200 1.00 85.69 184 LYS A CA 1
ATOM 1486 C C . LYS A 1 184 ? 4.822 20.337 4.158 1.00 85.69 184 LYS A C 1
ATOM 1488 O O . LYS A 1 184 ? 5.810 20.999 4.462 1.00 85.69 184 LYS A O 1
ATOM 1493 N N . GLU A 1 185 ? 3.616 20.572 4.670 1.00 85.19 185 GLU A N 1
ATOM 1494 C CA . GLU A 1 185 ? 3.368 21.639 5.649 1.00 85.19 185 GLU A CA 1
ATOM 1495 C C . GLU A 1 185 ? 4.178 21.445 6.934 1.00 85.19 185 GLU A C 1
ATOM 1497 O O . GLU A 1 185 ? 4.767 22.395 7.455 1.00 85.19 185 GLU A O 1
ATOM 1502 N N . LEU A 1 186 ? 4.238 20.210 7.443 1.00 83.31 186 LEU A N 1
ATOM 1503 C CA . LEU A 1 186 ? 5.069 19.883 8.597 1.00 83.31 186 LEU A CA 1
ATOM 1504 C C . LEU A 1 186 ? 6.549 20.139 8.306 1.00 83.31 186 LEU A C 1
ATOM 1506 O O . LEU A 1 186 ? 7.221 20.762 9.122 1.00 83.31 186 LEU A O 1
ATOM 1510 N N . GLU A 1 187 ? 7.063 19.706 7.156 1.00 83.94 187 GLU A N 1
ATOM 1511 C CA . GLU A 1 187 ? 8.467 19.912 6.792 1.00 83.94 187 GLU A CA 1
ATOM 1512 C C . GLU A 1 187 ? 8.844 21.401 6.758 1.00 83.94 187 GLU A C 1
ATOM 1514 O O . GLU A 1 187 ? 9.901 21.773 7.268 1.00 83.94 187 GLU A O 1
ATOM 1519 N N . ILE A 1 188 ? 7.963 22.258 6.231 1.00 84.94 188 ILE A N 1
ATOM 1520 C CA . ILE A 1 188 ? 8.156 23.716 6.224 1.00 84.94 188 ILE A CA 1
ATOM 1521 C C . ILE A 1 188 ? 8.247 24.252 7.658 1.00 84.94 188 ILE A C 1
ATOM 1523 O O . ILE A 1 188 ? 9.239 24.892 8.009 1.00 84.94 188 ILE A O 1
ATOM 1527 N N . LYS A 1 189 ? 7.269 23.923 8.514 1.00 84.19 189 LYS A N 1
ATOM 1528 C CA . LYS A 1 189 ? 7.250 24.365 9.923 1.00 84.19 189 LYS A CA 1
ATOM 1529 C C . LYS A 1 189 ? 8.487 23.909 10.696 1.00 84.19 189 LYS A C 1
ATOM 1531 O O . LYS A 1 189 ? 8.971 24.622 11.572 1.00 84.19 189 LYS A O 1
ATOM 1536 N N . TRP A 1 190 ? 8.995 22.716 10.398 1.00 81.69 190 TRP A N 1
ATOM 1537 C CA . TRP A 1 190 ? 10.207 22.188 11.021 1.00 81.69 190 TRP A CA 1
ATOM 1538 C C . TRP A 1 190 ? 11.463 22.922 10.560 1.00 81.69 190 TRP A C 1
ATOM 1540 O O . TRP A 1 190 ? 12.260 23.308 11.408 1.00 81.69 190 TRP A O 1
ATOM 1550 N N . LYS A 1 191 ? 11.618 23.178 9.255 1.00 85.56 191 LYS A N 1
ATOM 1551 C CA . LYS A 1 191 ? 12.748 23.966 8.731 1.00 85.56 191 LYS A CA 1
ATOM 1552 C C . LYS A 1 191 ? 12.787 25.366 9.333 1.00 85.56 191 LYS A C 1
ATOM 1554 O O . LYS A 1 191 ? 13.862 25.856 9.657 1.00 85.56 191 LYS A O 1
ATOM 1559 N N . GLU A 1 192 ? 11.627 25.983 9.522 1.00 87.19 192 GLU A N 1
ATOM 1560 C CA . GLU A 1 192 ? 11.523 27.300 10.147 1.00 87.19 192 GLU A CA 1
ATOM 1561 C C . GLU A 1 192 ? 11.904 27.262 11.634 1.00 87.19 192 GLU A C 1
ATOM 1563 O O . GLU A 1 192 ? 12.728 28.059 12.077 1.00 87.19 192 GLU A O 1
ATOM 1568 N N . LYS A 1 193 ? 11.420 26.267 12.390 1.00 84.31 193 LYS A N 1
ATOM 1569 C CA . LYS A 1 193 ? 11.850 26.048 13.783 1.00 84.31 193 LYS A CA 1
ATOM 1570 C C . LYS A 1 193 ? 13.338 25.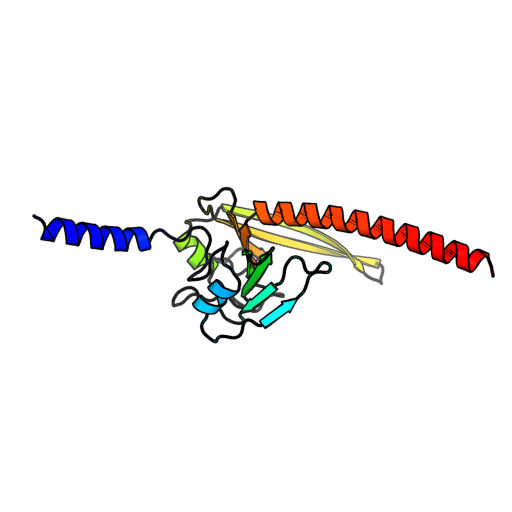731 13.919 1.00 84.31 193 LYS A C 1
ATOM 1572 O O . LYS A 1 193 ? 13.959 26.146 14.894 1.00 84.31 193 LYS A O 1
ATOM 1577 N N . ASP A 1 194 ? 13.903 24.949 13.005 1.00 85.56 194 ASP A N 1
ATOM 1578 C CA . ASP A 1 194 ? 15.333 24.628 13.003 1.00 85.56 194 ASP A CA 1
ATOM 1579 C C . ASP A 1 194 ? 16.169 25.868 12.673 1.00 85.56 194 ASP A C 1
ATOM 1581 O O . ASP A 1 194 ? 17.218 26.071 13.280 1.00 85.56 194 ASP A O 1
ATOM 1585 N N . LYS A 1 195 ? 15.687 26.730 11.769 1.00 89.00 195 LYS A N 1
ATOM 1586 C CA . LYS A 1 195 ? 16.328 28.008 11.452 1.00 89.00 195 LYS A CA 1
ATOM 1587 C C . LYS A 1 195 ? 16.363 28.932 12.670 1.00 89.00 195 LYS A C 1
ATOM 1589 O O . LYS A 1 195 ? 17.450 29.361 13.036 1.00 89.00 195 LYS A O 1
ATOM 1594 N N . ILE A 1 196 ? 15.222 29.140 13.335 1.00 87.88 196 ILE A N 1
ATOM 1595 C CA . ILE A 1 196 ? 15.129 29.962 14.556 1.00 87.88 196 ILE A CA 1
ATOM 1596 C C . ILE A 1 196 ? 16.082 29.430 15.633 1.00 87.88 196 ILE A C 1
ATOM 1598 O O . ILE A 1 196 ? 16.898 30.172 16.161 1.00 87.88 196 ILE A O 1
ATOM 1602 N N . ARG A 1 197 ? 16.067 28.118 15.891 1.00 83.06 197 ARG A N 1
ATOM 1603 C CA . ARG A 1 197 ? 16.944 27.493 16.895 1.00 83.06 197 ARG A CA 1
ATOM 1604 C C . ARG A 1 197 ? 18.429 27.627 16.564 1.00 83.06 197 ARG A C 1
ATOM 1606 O O . ARG A 1 197 ? 19.257 27.727 17.464 1.00 83.06 197 ARG A O 1
ATOM 1613 N N . ASN A 1 198 ? 18.785 27.566 15.283 1.00 86.25 198 ASN A N 1
ATOM 1614 C CA . ASN A 1 198 ? 20.164 27.759 14.848 1.00 86.25 198 ASN A CA 1
ATOM 16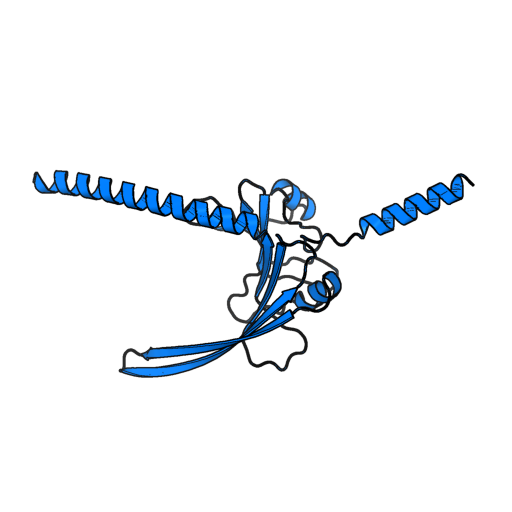15 C C . ASN A 1 198 ? 20.589 29.228 14.949 1.00 86.25 198 ASN A C 1
ATOM 1617 O O . ASN A 1 198 ? 21.742 29.482 15.276 1.00 86.25 198 ASN A O 1
ATOM 1621 N N . GLU A 1 199 ? 19.684 30.177 14.703 1.00 86.81 199 GLU A N 1
ATOM 1622 C CA . GLU A 1 199 ? 19.921 31.610 14.914 1.00 86.81 199 GLU A CA 1
ATOM 1623 C C . GLU A 1 199 ? 20.087 31.935 16.407 1.00 86.81 199 GLU A C 1
ATOM 1625 O O . GLU A 1 199 ? 21.045 32.613 16.768 1.00 86.81 199 GLU A O 1
ATOM 1630 N N . GLU A 1 200 ? 19.247 31.369 17.280 1.00 84.94 200 GLU A N 1
ATOM 1631 C CA . GLU A 1 200 ? 19.372 31.471 18.744 1.00 84.94 200 GLU A CA 1
ATOM 1632 C C . GLU A 1 200 ? 20.712 30.905 19.233 1.00 84.94 200 GLU A C 1
ATOM 1634 O O . GLU A 1 200 ? 21.476 31.603 19.895 1.00 84.94 200 GLU A O 1
ATOM 1639 N N . ARG A 1 201 ? 21.061 29.675 18.826 1.00 83.44 201 ARG A N 1
ATOM 1640 C CA . ARG A 1 201 ? 22.358 29.061 19.165 1.00 83.44 201 ARG A CA 1
ATOM 1641 C C . ARG A 1 201 ? 23.543 29.862 18.651 1.00 83.44 201 ARG A C 1
ATOM 1643 O O . ARG A 1 201 ? 24.568 29.924 19.317 1.00 83.44 201 ARG A O 1
ATOM 1650 N N . LYS A 1 202 ? 23.432 30.441 17.455 1.00 82.56 202 LYS A N 1
ATOM 1651 C CA . LYS A 1 202 ? 24.491 31.281 16.900 1.00 82.56 202 LYS A CA 1
ATOM 1652 C C . LYS A 1 202 ? 24.655 32.558 17.725 1.00 82.56 202 LYS A C 1
ATOM 1654 O O . LYS A 1 202 ? 25.780 32.893 18.056 1.00 82.56 202 LYS A O 1
ATOM 1659 N N . SER A 1 203 ? 23.558 33.195 18.135 1.00 80.69 203 SER A N 1
ATOM 1660 C CA . SER A 1 203 ? 23.600 34.364 19.022 1.00 80.69 203 SER A CA 1
ATOM 1661 C C . SER A 1 203 ? 24.185 34.053 20.403 1.00 80.69 203 SER A C 1
ATOM 1663 O O . SER A 1 203 ? 24.858 34.907 20.970 1.00 80.69 203 SER A O 1
ATOM 1665 N N . GLU A 1 204 ? 23.932 32.864 20.958 1.00 78.50 204 GLU A N 1
ATOM 1666 C CA . GLU A 1 204 ? 24.549 32.414 22.216 1.00 78.50 204 GLU A CA 1
ATOM 1667 C C . GLU A 1 204 ? 26.058 32.173 22.061 1.00 78.50 204 GLU A C 1
ATOM 1669 O O . GLU A 1 204 ? 26.827 32.478 22.969 1.00 78.50 204 GLU A O 1
ATOM 1674 N N . LEU A 1 205 ? 26.487 31.644 20.910 1.00 76.19 205 LEU A N 1
ATOM 1675 C CA . LEU A 1 205 ? 27.897 31.394 20.602 1.00 76.19 205 LEU A CA 1
ATOM 1676 C C . LEU A 1 205 ? 28.670 32.669 20.238 1.00 76.19 205 LEU A C 1
ATOM 1678 O O . LEU A 1 205 ? 29.848 32.753 20.555 1.00 76.19 205 LEU A O 1
ATOM 1682 N N . ASP A 1 206 ? 28.024 33.653 19.610 1.00 71.69 206 ASP A N 1
ATOM 1683 C CA . ASP A 1 206 ? 28.624 34.954 19.277 1.00 71.69 206 ASP A CA 1
ATOM 1684 C C . ASP A 1 206 ? 28.872 35.823 20.538 1.00 71.69 206 ASP A C 1
ATOM 1686 O O . ASP A 1 206 ? 29.539 36.853 20.459 1.00 71.69 206 ASP A O 1
ATOM 1690 N N . GLY A 1 207 ? 28.329 35.422 21.697 1.00 64.12 207 GLY A N 1
ATOM 1691 C CA . GLY A 1 207 ? 28.551 36.049 23.007 1.00 64.12 207 GLY A CA 1
ATOM 1692 C C . GLY A 1 207 ? 29.668 35.423 23.860 1.00 64.12 207 GLY A C 1
ATOM 1693 O O . GLY A 1 207 ? 29.843 35.854 25.002 1.00 64.12 207 GLY A O 1
ATOM 1694 N N . LEU A 1 208 ? 30.383 34.416 23.341 1.00 51.59 208 LEU A N 1
ATOM 1695 C CA . LEU A 1 208 ? 31.606 33.830 23.921 1.00 51.59 208 LEU A CA 1
ATOM 1696 C C . LEU A 1 208 ? 32.861 34.530 23.384 1.00 51.59 208 LEU A C 1
ATOM 1698 O O . LEU A 1 208 ? 33.812 34.684 24.183 1.00 51.59 208 LEU A O 1
#

Foldseek 3Di:
DVVVVVVVVVVVVVVVVPPQQLAAQQLGGFFAFPVSVCVV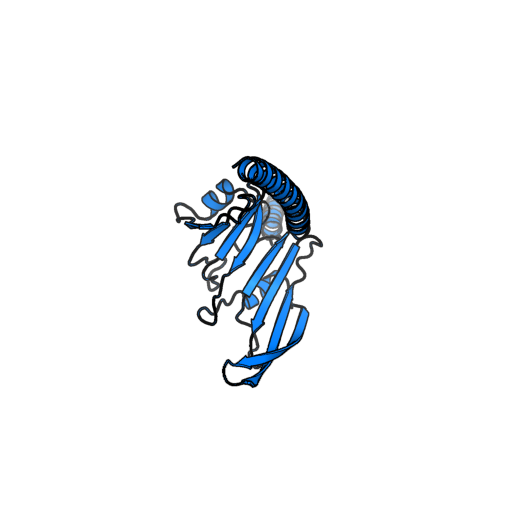VDPDDFAFDDQDPPNQKTKTWDQWDDSDPPFIAGTWIFIAGPRTGFKIKHDPPPDPDQGLVQVVLCVRQNFWDKDKDKDWDWDQDPVRDIDIDIWIKIKTWGDSVDPQWTWIFIATDDDPDPGGRGIIMIGRNVVVVVVVVVVVVVVVVVVVVVVVVVVVVVVVVVVD

Secondary structure (DSSP, 8-state):
-HHHHHHHHHHHHHHHHTS--TTEETTEETT-BHHHHHHHHTT---EEEEE-TTSSSEEEEEEEEEEETTEEEEEEEEEEETTEEEEEE----TT----THHHHHHHHH-SPEEEEEEEEEEEE-TTSPEEEEEEEEEEEEE--S-TTEEEEEEEES-S--SS---EEEEEEHHHHHHHHHHHHHHHHHHHHHHHHHHHHHHHHHTT-

Organism: NCBI:txid1346286